Protein AF-A0A968NXZ1-F1 (afdb_monomer_lite)

pLDDT: mean 88.35, std 10.15, range [45.53, 98.5]

Sequence (364 aa):
MRSALDSGLGLICLTKGIMLGVLFGTIAIAFLAWDTPRLLKLPYLWGGLILGAVPIALWYAAQWQEYGLAFVDRNLVEQSFSRIWSSVESNGGPPWYYLLEVVKNGFPWVLFLPIALKLTWENRNLSWAKLAIVWGGLYFMAISLMGTKLPWYALPLYPALALAIGWQLSTLWQRGLHPGIRQKESGYSRSWVVLFGIFAIAAWAASFYFGTRPLPDFALASLLAAMALTLSVAAILVARQDPEFLAVLTWGTFVTLLLLMLSPHWIWELSETYPVKPVAALINKHTPASATIFTSYPNYRPSLNFYSDRSIEPASAQKIRRWWQRPKQPYLLLDSETLKSLNLDRAQKIGSTEGWTLITRKPA

Radius of gyration: 27.68 Å; chains: 1; bounding box: 60×54×82 Å

Secondary structure (DSSP, 8-state):
-HHHHHHHHHHHHHHH-HHHHHHHHHHHHHHHHHH-GGGGG-HHHHHHHHHHHHHHHHHHHHHHHHHTHHHHIIIIIIIIIHHHHS-STT-B--TTHHHHHHHHHSTTGGGGHHHHHHHHHHTTTSHHHHHHHHHHHHHHHHHHH-SB--GGGGGGGHHHHHHHHHHHHHHHHHHHT-TTS--SS-S--HHHHHHHHHHHHHHHHHHHHHHHSSS--HHHHHHHHHHHHHHHHHHHHHHTT-TTHHHHHHHHHHHHHHHHHHSGGG-HHHHHS--HHHHHHHHHHHS-TT-EEEES-SS--HHHHHHHTSEEEE--HHHHHHHHTSSS--EEEEEHHHHHHH--TTEEEEEEETTEEEEEEPP-

Structure (mmCIF, N/CA/C/O backbone):
data_AF-A0A968NXZ1-F1
#
_entry.id   AF-A0A968NXZ1-F1
#
loop_
_atom_site.group_PDB
_atom_site.id
_atom_site.type_symbol
_atom_site.label_atom_id
_atom_site.label_alt_id
_atom_site.label_comp_id
_atom_site.label_asym_id
_atom_site.label_entity_id
_atom_site.label_seq_id
_atom_site.pdbx_PDB_ins_code
_atom_site.Cartn_x
_atom_site.Cartn_y
_atom_site.Cartn_z
_atom_site.occupancy
_atom_site.B_iso_or_equiv
_atom_site.auth_seq_id
_atom_site.auth_comp_id
_atom_site.auth_asym_id
_atom_site.auth_atom_id
_atom_site.pdbx_PDB_model_num
ATOM 1 N N . MET A 1 1 ? 2.807 -24.493 -11.357 1.00 47.72 1 MET A N 1
ATOM 2 C CA . MET A 1 1 ? 2.113 -23.238 -11.735 1.00 47.72 1 MET A CA 1
ATOM 3 C C . MET A 1 1 ? 0.590 -23.390 -11.838 1.00 47.72 1 MET A C 1
ATOM 5 O O . MET A 1 1 ? -0.093 -22.490 -11.383 1.00 47.72 1 MET A O 1
ATOM 9 N N . ARG A 1 2 ? 0.040 -24.499 -12.373 1.00 49.78 2 ARG A N 1
ATOM 10 C CA . ARG A 1 2 ? -1.416 -24.672 -12.599 1.00 49.78 2 ARG A CA 1
ATOM 11 C C . ARG A 1 2 ? -2.275 -24.807 -11.331 1.00 49.78 2 ARG A C 1
ATOM 13 O O . ARG A 1 2 ? -3.253 -24.093 -11.224 1.00 49.78 2 ARG A O 1
ATOM 20 N N . SER A 1 3 ? -1.859 -25.599 -10.340 1.00 56.31 3 SER A N 1
ATOM 21 C CA . SER A 1 3 ? -2.559 -25.702 -9.043 1.00 56.31 3 SER A CA 1
ATOM 22 C C . SER A 1 3 ? -2.517 -24.416 -8.204 1.00 56.31 3 SER A C 1
ATOM 24 O O . SER A 1 3 ? -3.316 -24.244 -7.293 1.00 56.31 3 SER A O 1
ATOM 26 N N . ALA A 1 4 ? -1.592 -23.499 -8.505 1.00 62.22 4 ALA A N 1
ATOM 27 C CA . ALA A 1 4 ? -1.388 -22.289 -7.715 1.00 62.22 4 ALA A CA 1
ATOM 28 C C . ALA A 1 4 ? -2.436 -21.200 -8.002 1.00 62.22 4 ALA A C 1
ATOM 30 O O . ALA A 1 4 ? -2.769 -20.443 -7.095 1.00 62.22 4 ALA A O 1
ATOM 31 N N . LEU A 1 5 ? -2.967 -21.126 -9.231 1.00 68.25 5 LEU A N 1
ATOM 32 C CA . LEU A 1 5 ? -4.026 -20.169 -9.579 1.00 68.25 5 LEU A CA 1
ATOM 33 C C . LEU A 1 5 ? -5.322 -20.514 -8.832 1.00 68.25 5 LEU A C 1
ATOM 35 O O . LEU A 1 5 ? -5.926 -19.653 -8.195 1.00 68.25 5 LEU A O 1
ATOM 39 N N . ASP A 1 6 ? -5.690 -21.794 -8.865 1.00 71.75 6 ASP A N 1
ATOM 40 C CA . ASP A 1 6 ? -6.944 -22.299 -8.308 1.00 71.75 6 ASP A CA 1
ATOM 41 C C . ASP A 1 6 ? -6.952 -22.211 -6.778 1.00 71.75 6 ASP A C 1
ATOM 43 O O . ASP A 1 6 ? -7.893 -21.688 -6.177 1.00 71.75 6 ASP A O 1
ATOM 47 N N . SER A 1 7 ? -5.857 -22.634 -6.135 1.00 73.19 7 SER A N 1
ATOM 48 C CA . SER A 1 7 ? -5.683 -22.467 -4.689 1.00 73.19 7 SER A CA 1
ATOM 49 C C . SER A 1 7 ? -5.577 -20.992 -4.286 1.00 73.19 7 SER A C 1
ATOM 51 O O . SER A 1 7 ? -6.073 -20.613 -3.228 1.00 73.19 7 SER A O 1
ATOM 53 N N . GLY A 1 8 ? -4.979 -20.143 -5.129 1.00 80.69 8 GLY A N 1
ATOM 54 C CA . GLY A 1 8 ? -4.867 -18.704 -4.886 1.00 80.69 8 GLY A CA 1
ATOM 55 C C . GLY A 1 8 ? -6.225 -18.001 -4.839 1.00 80.69 8 GLY A C 1
ATOM 56 O O . GLY A 1 8 ? -6.501 -17.274 -3.887 1.00 80.69 8 GLY A O 1
ATOM 57 N N . LEU A 1 9 ? -7.104 -18.262 -5.814 1.00 81.44 9 LEU A N 1
ATOM 58 C CA . LEU A 1 9 ? -8.474 -17.728 -5.820 1.00 81.44 9 LEU A CA 1
ATOM 59 C C . LEU A 1 9 ? -9.287 -18.241 -4.623 1.00 81.44 9 LEU A C 1
ATOM 61 O O . LEU A 1 9 ? -9.989 -17.457 -3.981 1.00 81.44 9 LEU A O 1
ATOM 65 N N . GLY A 1 10 ? -9.113 -19.522 -4.276 1.00 82.69 10 GLY A N 1
ATOM 66 C CA . GLY A 1 10 ? -9.650 -20.139 -3.061 1.00 82.69 10 GLY A CA 1
ATOM 67 C C . GLY A 1 10 ? -9.343 -19.331 -1.795 1.00 82.69 10 GLY A C 1
ATOM 68 O O . GLY A 1 10 ? -10.234 -18.918 -1.049 1.00 82.69 10 GLY A O 1
ATOM 69 N N . LEU A 1 11 ? -8.055 -19.054 -1.587 1.00 85.44 11 LEU A N 1
ATOM 70 C CA . LEU A 1 11 ? -7.551 -18.315 -0.429 1.00 85.44 11 LEU A CA 1
ATOM 71 C C . LEU A 1 11 ? -7.994 -16.846 -0.422 1.00 85.44 11 LEU A C 1
ATOM 73 O O . LEU A 1 11 ? -8.281 -16.300 0.645 1.00 85.44 11 LEU A O 1
ATOM 77 N N . ILE A 1 12 ? -8.102 -16.198 -1.585 1.00 87.06 12 ILE A N 1
ATOM 78 C CA . ILE A 1 12 ? -8.611 -14.820 -1.686 1.00 87.06 12 ILE A CA 1
ATOM 79 C C . ILE A 1 12 ? -10.054 -14.741 -1.171 1.00 87.06 12 ILE A C 1
ATOM 81 O O . ILE A 1 12 ? -10.365 -13.884 -0.340 1.00 87.06 12 ILE A O 1
ATOM 85 N N . CYS A 1 13 ? -10.925 -15.660 -1.598 1.00 85.81 13 CYS A N 1
ATOM 86 C CA . CYS A 1 13 ? -12.317 -15.688 -1.145 1.00 85.81 13 CYS A CA 1
ATOM 87 C C . CYS A 1 13 ? -12.447 -15.914 0.365 1.00 85.81 13 CYS A C 1
ATOM 89 O O . CYS A 1 13 ? -13.316 -15.313 0.995 1.00 85.81 13 CYS A O 1
ATOM 91 N N . LEU A 1 14 ? -11.591 -16.762 0.944 1.00 86.81 14 LEU A N 1
ATOM 92 C CA . LEU A 1 14 ? -11.594 -17.045 2.382 1.00 86.81 14 LEU A CA 1
ATOM 93 C C . LEU A 1 14 ? -11.039 -15.885 3.221 1.00 86.81 14 LEU A C 1
ATOM 95 O O . LEU A 1 14 ? -11.460 -15.696 4.356 1.00 86.81 14 LEU A O 1
ATOM 99 N N . THR A 1 15 ? -10.106 -15.098 2.681 1.00 86.00 15 THR A N 1
ATOM 100 C CA . THR A 1 15 ? -9.446 -14.008 3.424 1.00 86.00 15 THR A CA 1
ATOM 101 C C . THR A 1 15 ? -10.167 -12.668 3.319 1.00 86.00 15 THR A C 1
ATOM 103 O O . THR A 1 15 ? -10.165 -11.892 4.275 1.00 86.00 15 THR A O 1
ATOM 106 N N . LYS A 1 16 ? -10.747 -12.356 2.154 1.00 82.88 16 LYS A N 1
ATOM 107 C CA . LYS A 1 16 ? -11.340 -11.039 1.859 1.00 82.88 16 LYS A CA 1
ATOM 108 C C . LYS A 1 16 ? -12.762 -11.100 1.301 1.00 82.88 16 LYS A C 1
ATOM 110 O O . LYS A 1 16 ? -13.343 -10.048 1.050 1.00 82.88 16 LYS A O 1
ATOM 115 N N . GLY A 1 17 ? -13.326 -12.294 1.141 1.00 85.38 17 GLY A N 1
ATOM 116 C CA . GLY A 1 17 ? -14.690 -12.494 0.661 1.00 85.38 17 GLY A CA 1
ATOM 117 C C . GLY A 1 17 ? -14.777 -12.812 -0.832 1.00 85.38 17 GLY A C 1
ATOM 118 O O . GLY A 1 17 ? -13.855 -12.572 -1.616 1.00 85.38 17 GLY A O 1
ATOM 119 N N . ILE A 1 18 ? -15.928 -13.361 -1.227 1.00 86.06 18 ILE A N 1
ATOM 120 C CA . ILE A 1 18 ? -16.171 -13.899 -2.575 1.00 86.06 18 ILE A CA 1
ATOM 121 C C . ILE A 1 18 ? -16.042 -12.822 -3.659 1.00 86.06 18 ILE A C 1
ATOM 123 O O . ILE A 1 18 ? -15.517 -13.107 -4.731 1.00 86.06 18 ILE A O 1
ATOM 127 N N . MET A 1 19 ? -16.451 -11.578 -3.386 1.00 85.12 19 MET A N 1
ATOM 128 C CA . MET A 1 19 ? -16.399 -10.493 -4.377 1.00 85.12 19 MET A CA 1
ATOM 129 C C . MET A 1 19 ? -14.985 -10.233 -4.904 1.00 85.12 19 MET A C 1
ATOM 131 O O . MET A 1 19 ? -14.798 -10.048 -6.106 1.00 85.12 19 MET A O 1
ATOM 135 N N . LEU A 1 20 ? 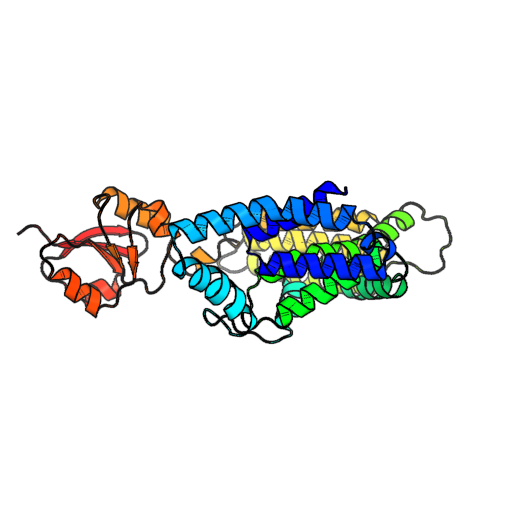-13.977 -10.264 -4.026 1.00 87.50 20 LEU A N 1
ATOM 136 C CA . LEU A 1 20 ? -12.591 -10.070 -4.448 1.00 87.50 20 LEU A CA 1
ATOM 137 C C . LEU A 1 20 ? -12.103 -11.254 -5.292 1.00 87.50 20 LEU A C 1
ATOM 139 O O . LEU A 1 20 ? -11.411 -11.056 -6.289 1.00 87.50 20 LEU A O 1
ATOM 143 N N . GLY A 1 21 ? -12.512 -12.474 -4.939 1.00 89.25 21 GLY A N 1
ATOM 144 C CA . GLY A 1 21 ? -12.236 -13.664 -5.740 1.00 89.25 21 GLY A CA 1
ATOM 145 C C . GLY A 1 21 ? -12.880 -13.612 -7.124 1.00 89.25 21 GLY A C 1
ATOM 146 O O . GLY A 1 21 ? -12.218 -13.928 -8.107 1.00 89.25 21 GLY A O 1
ATOM 147 N N . VAL A 1 22 ? -14.126 -13.139 -7.231 1.00 90.12 22 VAL A N 1
ATOM 148 C CA . VAL A 1 22 ? -14.808 -12.925 -8.519 1.00 90.12 22 VAL A CA 1
ATOM 149 C C . VAL A 1 22 ? -14.076 -11.879 -9.359 1.00 90.12 22 VAL A C 1
ATOM 151 O O . VAL A 1 22 ? -13.871 -12.098 -10.554 1.00 90.12 22 VAL A O 1
ATOM 154 N N . LEU A 1 23 ? -13.622 -10.775 -8.756 1.00 92.38 23 LEU A N 1
ATOM 155 C CA . LEU A 1 23 ? -12.849 -9.747 -9.457 1.00 92.38 23 LEU A CA 1
ATOM 156 C C . LEU A 1 23 ? -11.533 -10.311 -10.015 1.00 92.38 23 LEU A C 1
ATOM 158 O O . LEU A 1 23 ? -11.255 -10.161 -11.204 1.00 92.38 23 LEU A O 1
ATOM 162 N N . PHE A 1 24 ? -10.743 -11.010 -9.194 1.00 92.69 24 PHE A N 1
ATOM 163 C CA . PHE A 1 24 ? -9.492 -11.625 -9.650 1.00 92.69 24 PHE A CA 1
ATOM 164 C C . PHE A 1 24 ? -9.709 -12.779 -10.632 1.00 92.69 24 PHE A C 1
ATOM 166 O O . PHE A 1 24 ? -8.933 -12.924 -11.575 1.00 92.69 24 PHE A O 1
ATOM 173 N N . GLY A 1 25 ? -10.782 -13.554 -10.471 1.00 92.19 25 GLY A N 1
ATOM 174 C CA . GLY A 1 25 ? -11.203 -14.560 -11.445 1.00 92.19 25 GLY A CA 1
ATOM 175 C C . GLY A 1 25 ? -11.554 -13.926 -12.791 1.00 92.19 25 GLY A C 1
ATOM 176 O O . GLY A 1 25 ? -11.099 -14.396 -13.829 1.00 92.19 25 GLY A O 1
ATOM 177 N N . THR A 1 26 ? -12.272 -12.799 -12.779 1.00 94.12 26 THR A N 1
ATOM 178 C CA . THR A 1 26 ? -12.594 -12.017 -13.984 1.00 94.12 26 THR A CA 1
ATOM 179 C C . THR A 1 26 ? -11.328 -11.489 -14.653 1.00 94.12 26 THR A C 1
ATOM 181 O O . THR A 1 26 ? -11.180 -11.622 -15.866 1.00 94.12 26 THR A O 1
ATOM 184 N N . ILE A 1 27 ? -10.377 -10.959 -13.877 1.00 95.88 27 ILE A N 1
ATOM 185 C CA . ILE A 1 27 ? -9.065 -10.518 -14.376 1.00 95.88 27 ILE A CA 1
ATOM 186 C C . ILE A 1 27 ? -8.305 -11.683 -15.022 1.00 95.88 27 ILE A C 1
ATOM 188 O O . ILE A 1 27 ? -7.783 -11.534 -16.127 1.00 95.88 27 ILE A O 1
ATOM 192 N N . ALA A 1 28 ? -8.265 -12.848 -14.370 1.00 94.06 28 ALA A N 1
ATOM 193 C CA . ALA A 1 28 ? -7.588 -14.033 -14.887 1.00 94.06 28 ALA A CA 1
ATOM 194 C C . ALA A 1 28 ? -8.230 -14.535 -16.190 1.00 94.06 28 ALA A C 1
ATOM 196 O O . ALA A 1 28 ? -7.521 -14.795 -17.161 1.00 94.06 28 ALA A O 1
ATOM 197 N N . ILE A 1 29 ? -9.564 -14.614 -16.247 1.00 94.69 29 ILE A N 1
ATOM 198 C CA . ILE A 1 29 ? -10.303 -15.013 -17.453 1.00 94.69 29 ILE A CA 1
ATOM 199 C C . ILE A 1 29 ? -10.074 -14.005 -18.582 1.00 94.69 29 ILE A C 1
ATOM 201 O O . ILE A 1 29 ? -9.774 -14.419 -19.700 1.00 94.69 29 ILE A O 1
ATOM 205 N N . ALA A 1 30 ? -10.162 -12.701 -18.307 1.00 96.81 30 ALA A N 1
ATOM 206 C CA . ALA A 1 30 ? -9.918 -11.653 -19.298 1.00 96.81 30 ALA A CA 1
ATOM 207 C C . ALA A 1 30 ? -8.485 -11.713 -19.849 1.00 96.81 30 ALA A C 1
ATOM 209 O O . ALA A 1 30 ? -8.276 -11.599 -21.059 1.00 96.81 30 ALA A O 1
ATOM 210 N N . PHE A 1 31 ? -7.499 -11.961 -18.982 1.00 96.75 31 PHE A N 1
ATOM 211 C CA . PHE A 1 31 ? -6.111 -12.144 -19.394 1.00 96.75 31 PHE A CA 1
ATOM 212 C C . PHE A 1 31 ? -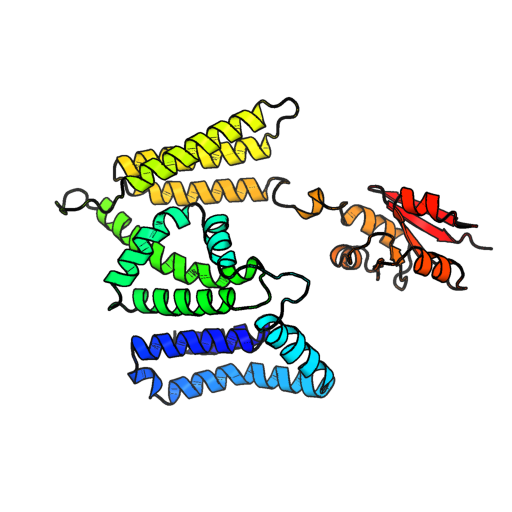5.953 -13.382 -20.282 1.00 96.75 31 PHE A C 1
ATOM 214 O O . PHE A 1 31 ? -5.386 -13.277 -21.366 1.00 96.75 31 PHE A O 1
ATOM 221 N N . LEU A 1 32 ? -6.493 -14.536 -19.875 1.00 95.56 32 LEU A N 1
ATOM 222 C CA . LEU A 1 32 ? -6.429 -15.768 -20.665 1.00 95.56 32 LEU A CA 1
ATOM 223 C C . LEU A 1 32 ? -7.162 -15.634 -22.004 1.00 95.56 32 LEU A C 1
ATOM 225 O O . LEU A 1 32 ? -6.675 -16.143 -23.010 1.00 95.56 32 LEU A O 1
ATOM 229 N N . ALA A 1 33 ? -8.296 -14.932 -22.041 1.00 96.50 33 ALA A N 1
ATOM 230 C CA . ALA A 1 33 ? -9.045 -14.673 -23.267 1.00 96.50 33 ALA A CA 1
ATOM 231 C C . ALA A 1 33 ? -8.225 -13.862 -24.282 1.00 96.50 33 ALA A C 1
ATOM 233 O O . ALA A 1 33 ? -8.282 -14.145 -25.478 1.00 96.50 33 ALA A O 1
ATOM 234 N N . TRP A 1 34 ? -7.442 -12.885 -23.814 1.00 96.94 34 TRP A N 1
ATOM 235 C CA . TRP A 1 34 ? -6.589 -12.069 -24.677 1.00 96.94 34 TRP A CA 1
ATOM 236 C C . TRP A 1 34 ? -5.259 -12.763 -25.016 1.00 96.94 34 TRP A C 1
ATOM 238 O O . TRP A 1 34 ? -4.805 -12.731 -26.160 1.00 96.94 34 TRP A O 1
ATOM 248 N N . ASP A 1 35 ? -4.606 -13.399 -24.047 1.00 96.44 35 ASP A N 1
ATOM 249 C CA . ASP A 1 35 ? -3.272 -13.959 -24.245 1.00 96.44 35 ASP A CA 1
ATOM 250 C C . ASP A 1 35 ? -3.292 -15.344 -24.897 1.00 96.44 35 ASP A C 1
ATOM 252 O O . ASP A 1 35 ? -2.598 -15.581 -25.885 1.00 96.44 35 ASP A O 1
ATOM 256 N N . THR A 1 36 ? -4.099 -16.257 -24.360 1.00 94.31 36 THR A N 1
ATOM 257 C CA . THR A 1 36 ? -4.081 -17.686 -24.699 1.00 94.31 36 THR A CA 1
ATOM 258 C C . THR A 1 36 ? -5.493 -18.302 -24.639 1.00 94.31 36 THR A C 1
ATOM 260 O O . THR A 1 36 ? -5.742 -19.244 -23.880 1.00 94.31 36 THR A O 1
ATOM 263 N N . PRO A 1 37 ? -6.438 -17.860 -25.499 1.00 93.75 37 PRO A N 1
ATOM 264 C CA . PRO A 1 37 ? -7.866 -18.208 -25.400 1.00 93.75 37 PRO A CA 1
ATOM 265 C C . PRO A 1 37 ? -8.162 -19.709 -25.509 1.00 93.75 37 PRO A C 1
ATOM 267 O O . PRO A 1 37 ? -9.211 -20.181 -25.073 1.00 93.75 37 PRO A O 1
ATOM 270 N N . ARG A 1 38 ? -7.234 -20.494 -26.069 1.00 93.56 38 ARG A N 1
ATOM 271 C CA . ARG A 1 38 ? -7.345 -21.958 -26.150 1.00 93.56 38 ARG A CA 1
ATOM 272 C C . ARG A 1 38 ? -7.423 -22.616 -24.765 1.00 93.56 38 ARG A C 1
ATOM 274 O O . ARG A 1 38 ? -8.080 -23.643 -24.644 1.00 93.56 38 ARG A O 1
ATOM 281 N N . LEU A 1 39 ? -6.806 -22.027 -23.735 1.00 91.12 39 LEU A N 1
ATOM 282 C CA . LEU A 1 39 ? -6.840 -22.552 -22.363 1.00 91.12 39 LEU A CA 1
ATOM 283 C C . LEU A 1 39 ? -8.253 -22.540 -21.767 1.00 91.12 39 LEU A C 1
ATOM 285 O O . LEU A 1 39 ? -8.595 -23.459 -21.031 1.00 91.12 39 LEU A O 1
ATOM 289 N N . LEU A 1 40 ? -9.093 -21.567 -22.138 1.00 91.94 40 LEU A N 1
ATOM 290 C CA . LEU A 1 40 ? -10.475 -21.456 -21.648 1.00 91.94 40 LEU A CA 1
ATOM 291 C C . LEU A 1 40 ? -11.374 -22.614 -22.107 1.00 91.94 40 LEU A C 1
ATOM 293 O O . LEU A 1 40 ? -12.396 -22.890 -21.483 1.00 91.94 40 LEU A O 1
ATOM 297 N N . LYS A 1 41 ? -10.992 -23.307 -23.188 1.00 92.69 41 LYS A N 1
ATOM 298 C CA . LYS A 1 41 ? -11.721 -24.467 -23.722 1.00 92.69 41 LYS A CA 1
ATOM 299 C C . LYS A 1 41 ? -11.349 -25.779 -23.031 1.00 92.69 41 LYS A C 1
ATOM 301 O O . LYS A 1 41 ? -11.990 -26.794 -23.282 1.00 92.69 41 LYS A O 1
ATOM 306 N N . LEU A 1 42 ? -10.299 -25.793 -22.209 1.00 92.06 42 LEU A N 1
ATOM 307 C CA . LEU A 1 42 ? -9.842 -27.017 -21.564 1.00 92.06 42 LEU A CA 1
ATOM 308 C C . LEU A 1 42 ? -10.691 -27.303 -20.317 1.00 92.06 42 LEU A C 1
ATOM 310 O O . LEU A 1 42 ? -10.732 -26.464 -19.415 1.00 92.06 42 LEU A O 1
ATOM 314 N N . PRO A 1 43 ? -11.301 -28.498 -20.196 1.00 88.56 43 PRO A N 1
ATOM 315 C CA . PRO A 1 43 ? -12.136 -28.840 -19.042 1.00 88.56 43 PRO A CA 1
ATOM 316 C C . PRO A 1 43 ? -11.339 -28.832 -17.732 1.00 88.56 43 PRO A C 1
ATOM 318 O O . PRO A 1 43 ? -11.875 -28.517 -16.676 1.00 88.56 43 PRO A O 1
ATOM 321 N N . TYR A 1 44 ? -10.035 -29.104 -17.803 1.00 85.44 44 TYR A N 1
ATOM 322 C CA . TYR A 1 44 ? -9.137 -29.099 -16.650 1.00 85.44 44 TYR A CA 1
ATOM 323 C C . TYR A 1 44 ? -9.008 -27.732 -15.969 1.00 85.44 44 TYR A C 1
ATOM 325 O O . TYR A 1 44 ? -8.819 -27.698 -14.758 1.00 85.44 44 TYR A O 1
ATOM 333 N N . LEU A 1 45 ? -9.114 -26.620 -16.711 1.00 86.81 45 LEU A N 1
ATOM 334 C CA . LEU A 1 45 ? -9.094 -25.276 -16.117 1.00 86.81 45 LEU A CA 1
ATOM 335 C C . LEU A 1 45 ? -10.298 -25.094 -15.187 1.00 86.81 45 LEU A C 1
ATOM 337 O O . LEU A 1 45 ? -10.163 -24.672 -14.044 1.00 86.81 45 LEU A O 1
ATOM 341 N N . TRP A 1 46 ? -11.476 -25.476 -15.674 1.00 87.81 46 TRP A N 1
ATOM 342 C CA . TRP A 1 46 ? -12.721 -25.403 -14.919 1.00 87.81 46 TRP A CA 1
ATOM 343 C C . TRP A 1 46 ? -12.751 -26.409 -13.767 1.00 87.81 46 TRP A C 1
ATOM 345 O O . TRP A 1 46 ? -13.203 -26.070 -12.679 1.00 87.81 46 TRP A O 1
ATOM 355 N N . GLY A 1 47 ? -12.203 -27.611 -13.969 1.00 86.88 47 GLY A N 1
ATOM 356 C CA . GLY A 1 47 ? -12.018 -28.594 -12.900 1.00 86.88 47 GLY A CA 1
ATOM 357 C C . GLY A 1 47 ? -11.144 -28.059 -11.763 1.00 86.88 47 GLY A C 1
ATOM 358 O O . GLY A 1 47 ? -11.502 -28.211 -10.599 1.00 86.88 47 GLY A O 1
ATOM 359 N N . GLY A 1 48 ? -10.048 -27.369 -12.094 1.00 84.75 48 GLY A N 1
ATOM 360 C CA . GLY A 1 48 ? -9.198 -26.679 -11.124 1.00 84.75 48 GLY A CA 1
ATOM 361 C C . GLY A 1 48 ? -9.954 -25.614 -10.326 1.00 84.75 48 GLY A C 1
ATOM 362 O O . GLY A 1 48 ? -9.947 -25.653 -9.096 1.00 84.75 48 GLY A O 1
ATOM 363 N N . LEU A 1 49 ? -10.693 -24.732 -11.007 1.00 85.19 49 LEU A N 1
ATOM 364 C CA . LEU A 1 49 ? -11.528 -23.712 -10.358 1.00 85.19 49 LEU A CA 1
ATOM 365 C C . LEU A 1 49 ? -12.582 -24.318 -9.422 1.00 85.19 49 LEU A C 1
ATOM 367 O O . LEU A 1 49 ? -12.769 -23.820 -8.314 1.00 85.19 49 LEU A O 1
ATOM 371 N N . ILE A 1 50 ? -13.243 -25.402 -9.839 1.00 86.88 50 ILE A N 1
ATOM 372 C CA . ILE A 1 50 ? -14.219 -26.115 -9.003 1.00 86.88 50 ILE A CA 1
ATOM 373 C C . ILE A 1 50 ? -13.531 -26.678 -7.759 1.00 86.88 50 ILE A C 1
ATOM 375 O O . ILE A 1 50 ? -14.020 -26.466 -6.652 1.00 86.88 50 ILE A O 1
ATOM 379 N N . LEU A 1 51 ? -12.378 -27.336 -7.912 1.00 87.12 51 LEU A N 1
ATOM 380 C CA . LEU A 1 51 ? -11.612 -27.863 -6.780 1.00 87.12 51 LEU A CA 1
ATOM 381 C C . LEU A 1 51 ? -11.166 -26.750 -5.820 1.00 87.12 51 LEU A C 1
ATOM 383 O O . LEU A 1 51 ? -11.289 -26.906 -4.607 1.00 87.12 51 LEU A O 1
ATOM 387 N N . GLY A 1 52 ? -10.713 -25.608 -6.345 1.00 84.81 52 GLY A N 1
ATOM 388 C CA . GLY A 1 52 ? -10.375 -24.424 -5.549 1.00 84.81 52 GLY A CA 1
ATOM 389 C C . GLY A 1 52 ? -11.582 -23.792 -4.844 1.00 84.81 52 GLY A C 1
ATOM 390 O O . GLY A 1 52 ? -11.424 -23.181 -3.787 1.00 84.81 52 GLY A O 1
ATOM 391 N N . ALA A 1 53 ? -12.790 -23.976 -5.383 1.00 87.31 53 ALA A N 1
ATOM 392 C CA . ALA A 1 53 ? -14.037 -23.499 -4.793 1.00 87.31 53 ALA A CA 1
ATOM 393 C C . ALA A 1 53 ? -14.559 -24.381 -3.647 1.00 87.31 53 ALA A C 1
ATOM 395 O O . ALA A 1 53 ? -15.313 -23.887 -2.808 1.00 87.31 53 ALA A O 1
ATOM 396 N N . VAL A 1 54 ? -14.146 -25.652 -3.561 1.00 90.31 54 VAL A N 1
ATOM 397 C CA . VAL A 1 54 ? -14.637 -26.590 -2.533 1.00 90.31 54 VAL A CA 1
ATOM 398 C C . VAL A 1 54 ? -14.402 -26.080 -1.102 1.00 90.31 54 VAL A C 1
ATOM 400 O O . VAL A 1 54 ? -15.372 -26.030 -0.345 1.00 90.31 54 VAL A O 1
ATOM 403 N N . PRO A 1 55 ? -13.193 -25.636 -0.698 1.00 90.50 55 PRO A N 1
ATOM 404 C CA . PRO A 1 55 ? -12.977 -25.124 0.658 1.00 90.50 55 PRO A CA 1
ATOM 405 C C . PRO A 1 55 ? -13.831 -23.893 0.979 1.00 90.50 55 PRO A C 1
ATOM 407 O O . PRO A 1 55 ? -14.307 -23.745 2.103 1.00 90.50 55 PRO A O 1
ATOM 410 N N . ILE A 1 56 ? -14.059 -23.029 -0.018 1.00 90.25 56 ILE A N 1
ATOM 411 C CA . ILE A 1 56 ? -14.926 -21.854 0.123 1.00 90.25 56 ILE A CA 1
ATOM 412 C C . ILE A 1 56 ? -16.362 -22.315 0.378 1.00 90.25 56 ILE A C 1
ATOM 414 O O . ILE A 1 56 ? -16.978 -21.882 1.347 1.00 90.25 56 ILE A O 1
ATOM 418 N N . ALA A 1 57 ? -16.882 -23.214 -0.459 1.00 90.12 57 ALA A N 1
ATOM 419 C CA . ALA A 1 57 ? -18.245 -23.717 -0.340 1.00 90.12 57 ALA A CA 1
ATOM 420 C C . ALA A 1 57 ? -18.486 -24.397 1.015 1.00 90.12 57 ALA A C 1
ATOM 422 O O . ALA A 1 57 ? -19.493 -24.119 1.660 1.00 90.12 57 ALA A O 1
ATOM 423 N N . LEU A 1 58 ? -17.541 -25.221 1.479 1.00 93.50 58 LEU A N 1
ATOM 424 C CA . LEU A 1 58 ? -17.631 -25.885 2.782 1.00 93.50 58 LEU A CA 1
ATOM 425 C C . LEU A 1 58 ? -17.659 -24.882 3.941 1.00 93.50 58 LEU A C 1
ATOM 427 O O . LEU A 1 58 ? -18.472 -25.023 4.852 1.00 93.50 58 LEU A O 1
ATOM 431 N N . TRP A 1 59 ? -16.817 -23.846 3.900 1.00 91.75 59 TRP A N 1
ATOM 432 C CA . TRP A 1 59 ? -16.800 -22.823 4.945 1.00 91.75 59 TRP A CA 1
ATOM 433 C C . TRP A 1 59 ? -18.084 -21.984 4.951 1.00 91.75 59 TRP A C 1
ATOM 435 O O . TRP A 1 59 ? -18.687 -21.803 6.007 1.00 91.75 59 TRP A O 1
ATOM 445 N N . TYR A 1 60 ? -18.552 -21.524 3.784 1.00 89.44 60 TYR A N 1
ATOM 446 C CA . TYR A 1 60 ? -19.810 -20.773 3.681 1.00 89.44 60 TYR A CA 1
ATOM 447 C C . TYR A 1 60 ? -21.019 -21.622 4.098 1.00 89.44 60 TYR A C 1
ATOM 449 O O . TYR A 1 60 ? -21.916 -21.102 4.758 1.00 89.44 60 TYR A O 1
ATOM 457 N N . ALA A 1 61 ? -21.032 -22.920 3.775 1.00 92.50 61 ALA A N 1
ATOM 458 C CA . ALA A 1 61 ? -22.079 -23.840 4.212 1.00 92.50 61 ALA A CA 1
ATOM 459 C C . ALA A 1 61 ? -22.096 -24.006 5.739 1.00 92.50 61 ALA A C 1
ATOM 461 O O . ALA A 1 61 ? -23.162 -23.930 6.343 1.00 92.50 61 ALA A O 1
ATOM 462 N N . ALA A 1 62 ? -20.928 -24.157 6.371 1.00 93.50 62 ALA A N 1
ATOM 463 C CA . ALA A 1 62 ? -20.824 -24.243 7.827 1.00 93.50 62 ALA A CA 1
ATOM 464 C C . ALA A 1 62 ? -21.291 -22.949 8.519 1.00 93.50 62 ALA A C 1
ATOM 466 O O . ALA A 1 62 ? -22.053 -23.001 9.480 1.00 93.50 62 ALA A O 1
ATOM 467 N N . GLN A 1 63 ? -20.895 -21.779 8.003 1.00 93.31 63 GLN A N 1
ATOM 468 C CA . GLN A 1 63 ? -21.340 -20.483 8.533 1.00 93.31 63 GLN A CA 1
ATOM 469 C C . GLN A 1 63 ? -22.851 -20.286 8.381 1.00 93.31 63 GLN A C 1
ATOM 471 O O . GLN A 1 63 ? -23.513 -19.800 9.295 1.00 93.31 63 GLN A O 1
ATOM 476 N N . TRP A 1 64 ? -23.407 -20.690 7.238 1.00 91.44 64 TRP A N 1
ATOM 477 C CA . TRP A 1 64 ? -24.847 -20.657 7.010 1.00 91.44 64 TRP A CA 1
ATOM 478 C C . TRP A 1 64 ? -25.604 -21.600 7.947 1.00 91.44 64 TRP A C 1
ATOM 480 O O . TRP A 1 64 ? -26.661 -21.234 8.448 1.00 91.44 64 TRP A O 1
ATOM 490 N N . GLN A 1 65 ? -25.071 -22.792 8.214 1.00 94.75 65 GLN A N 1
ATOM 491 C CA . GLN A 1 65 ? -25.691 -23.745 9.132 1.00 94.75 65 GLN A CA 1
ATOM 492 C C . GLN A 1 65 ? -25.754 -23.208 10.570 1.00 94.75 65 GLN A C 1
ATOM 494 O O . GLN A 1 65 ? -26.759 -23.416 11.243 1.00 94.75 65 GLN A O 1
ATOM 499 N N . GLU A 1 66 ? -24.712 -22.506 11.021 1.00 94.75 66 GLU A N 1
ATOM 500 C CA . GLU A 1 66 ? -24.632 -21.963 12.383 1.00 94.75 66 GLU A CA 1
ATOM 501 C C . GLU A 1 66 ? -25.440 -20.665 12.554 1.00 94.75 66 GLU A C 1
ATOM 503 O O . GLU A 1 66 ? -26.157 -20.489 13.536 1.00 94.75 66 GLU A O 1
ATOM 508 N N . TYR A 1 67 ? -25.338 -19.739 11.596 1.00 92.00 67 TYR A N 1
ATOM 509 C CA . TYR A 1 67 ? -25.838 -18.365 11.749 1.00 92.00 67 TYR A CA 1
ATOM 510 C C . TYR A 1 67 ? -27.013 -18.012 10.826 1.00 92.00 67 TYR A C 1
ATOM 512 O O . TYR A 1 67 ? -27.620 -16.948 10.975 1.00 92.00 67 TYR A O 1
ATOM 520 N N . GLY A 1 68 ? -27.342 -18.875 9.862 1.00 90.75 68 GLY A N 1
ATOM 521 C CA . GLY A 1 68 ? -28.451 -18.693 8.929 1.00 90.75 68 GLY A CA 1
ATOM 522 C C . GLY A 1 68 ? -28.381 -17.389 8.129 1.00 90.75 68 GLY A C 1
ATOM 523 O O . GLY A 1 68 ? -27.313 -16.932 7.711 1.00 90.75 68 GLY A O 1
ATOM 524 N N . LEU A 1 69 ? -29.549 -16.768 7.938 1.00 87.00 69 LEU A N 1
ATOM 525 C CA . LEU A 1 69 ? -29.715 -15.535 7.158 1.00 87.00 69 LEU A CA 1
ATOM 526 C C . LEU A 1 69 ? -28.875 -14.364 7.682 1.00 87.00 69 LEU A C 1
ATOM 528 O O . LEU A 1 69 ? -28.341 -13.598 6.883 1.00 87.00 69 LEU A O 1
ATOM 532 N N . ALA A 1 70 ? -28.665 -14.275 8.999 1.00 87.06 70 ALA A N 1
ATOM 533 C CA . ALA A 1 70 ? -27.894 -13.190 9.603 1.00 87.06 70 ALA A CA 1
ATOM 534 C C . ALA A 1 70 ? -26.441 -13.139 9.095 1.00 87.06 70 ALA A C 1
ATOM 536 O O . ALA A 1 70 ? -25.858 -12.058 8.987 1.00 87.06 70 ALA A O 1
ATOM 537 N N . PHE A 1 71 ? -25.853 -14.291 8.757 1.00 86.38 71 PHE A N 1
ATOM 538 C CA . PHE A 1 71 ? -24.520 -14.339 8.161 1.00 86.38 71 PHE A CA 1
ATOM 539 C C . PHE A 1 71 ? -24.509 -13.814 6.724 1.00 86.38 71 PHE A C 1
ATOM 541 O O . PHE A 1 71 ? -23.607 -13.057 6.372 1.00 86.38 71 PHE A O 1
ATOM 548 N N . VAL A 1 72 ? -25.495 -14.172 5.896 1.00 81.81 72 VAL A N 1
ATOM 549 C CA . VAL A 1 72 ? -25.561 -13.699 4.502 1.00 81.81 72 VAL A CA 1
ATOM 550 C C . VAL A 1 72 ? -25.812 -12.202 4.440 1.00 81.81 72 VAL A C 1
ATOM 552 O O . VAL A 1 72 ? -25.094 -11.508 3.717 1.00 81.81 72 VAL A O 1
ATOM 555 N N . ASP A 1 73 ? -26.749 -11.701 5.242 1.00 81.38 73 ASP A N 1
ATOM 556 C CA . ASP A 1 73 ? -27.058 -10.274 5.292 1.00 81.38 73 ASP A CA 1
ATOM 557 C C . ASP A 1 73 ? -25.814 -9.471 5.690 1.00 81.38 73 ASP A C 1
ATOM 559 O O . ASP A 1 73 ? -25.407 -8.546 4.985 1.00 81.38 73 ASP A O 1
ATOM 563 N N . ARG A 1 74 ? -25.104 -9.882 6.747 1.00 79.62 74 ARG A N 1
ATOM 564 C CA . ARG A 1 74 ? -23.890 -9.169 7.168 1.00 79.62 74 ARG A CA 1
ATOM 565 C C . ARG A 1 74 ? -22.717 -9.350 6.206 1.00 79.62 74 ARG A C 1
ATOM 567 O O . ARG A 1 74 ? -22.071 -8.376 5.832 1.00 79.62 74 ARG A O 1
ATOM 574 N N . ASN A 1 75 ? -22.386 -10.576 5.814 1.00 79.50 75 ASN A N 1
ATOM 575 C CA . ASN A 1 75 ? -21.151 -10.853 5.076 1.00 79.50 75 ASN A CA 1
ATOM 576 C C . ASN A 1 75 ? -21.256 -10.490 3.583 1.00 79.50 75 ASN A C 1
ATOM 578 O O . ASN A 1 75 ? -20.361 -9.856 3.015 1.00 79.50 75 ASN A O 1
ATOM 582 N N . LEU A 1 76 ? -22.354 -10.877 2.928 1.00 75.75 76 LEU A N 1
ATOM 583 C CA . LEU A 1 76 ? -22.524 -10.658 1.491 1.00 75.75 76 LEU A CA 1
ATOM 584 C C . LEU A 1 76 ? -23.156 -9.300 1.195 1.00 75.75 76 LEU A C 1
ATOM 586 O O . LEU A 1 76 ? -22.668 -8.599 0.308 1.00 75.75 76 LEU A O 1
ATOM 590 N N . VAL A 1 77 ? -24.191 -8.895 1.933 1.00 72.44 77 VAL A N 1
ATOM 591 C CA . VAL A 1 77 ? -24.898 -7.641 1.637 1.00 72.44 77 VAL A CA 1
ATOM 592 C C . VAL A 1 77 ? -24.180 -6.450 2.264 1.00 72.44 77 VAL A C 1
ATOM 594 O O . VAL A 1 77 ? -23.696 -5.586 1.534 1.00 72.44 77 VAL A O 1
ATOM 597 N N . GLU A 1 78 ? -24.039 -6.405 3.589 1.00 69.88 78 GLU A N 1
ATOM 598 C CA . GLU A 1 78 ? -23.459 -5.243 4.276 1.00 69.88 78 GLU A CA 1
ATOM 599 C C . GLU A 1 78 ? -21.954 -5.107 4.016 1.00 69.88 78 GLU A C 1
ATOM 601 O O . GLU A 1 78 ? -21.487 -4.040 3.627 1.00 69.88 78 GLU A O 1
ATOM 606 N N . GLN A 1 79 ? -21.169 -6.172 4.181 1.00 70.50 79 GLN A N 1
ATOM 607 C CA . GLN A 1 79 ? -19.709 -6.068 4.076 1.00 70.50 79 GLN A CA 1
ATOM 608 C C . GLN A 1 79 ? -19.187 -6.074 2.636 1.00 70.50 79 GLN A C 1
ATOM 610 O O . GLN A 1 79 ? -18.119 -5.513 2.397 1.00 70.50 79 GLN A O 1
ATOM 615 N N . SER A 1 80 ? -19.911 -6.665 1.679 1.00 72.94 80 SER A N 1
ATOM 616 C CA . SER A 1 80 ? -19.419 -6.818 0.301 1.00 72.94 80 SER A CA 1
ATOM 617 C C . SER A 1 80 ? -20.201 -5.976 -0.708 1.00 72.94 80 SER A C 1
ATOM 619 O O . SER A 1 80 ? -19.617 -5.116 -1.364 1.00 72.94 80 SER A O 1
ATOM 621 N N . PHE A 1 81 ? -21.514 -6.190 -0.837 1.00 70.88 81 PHE A N 1
ATOM 622 C CA . PHE A 1 81 ? -22.327 -5.544 -1.872 1.00 70.88 81 PHE A CA 1
ATOM 623 C C . PHE A 1 81 ? -22.540 -4.050 -1.604 1.00 70.88 81 PHE A C 1
ATOM 625 O O . PHE A 1 81 ? -22.386 -3.226 -2.506 1.00 70.88 81 PHE A O 1
ATOM 632 N N . SER A 1 82 ? -22.833 -3.684 -0.353 1.00 70.31 82 SER A N 1
ATOM 633 C CA . SER A 1 82 ? -23.095 -2.293 0.017 1.00 70.31 82 SER A CA 1
ATOM 634 C C . SER A 1 82 ? -21.865 -1.414 -0.220 1.00 70.31 82 SER A C 1
ATOM 636 O O . SER A 1 82 ? -21.989 -0.344 -0.799 1.00 70.31 82 SER A O 1
ATOM 638 N N . ARG A 1 83 ? -20.653 -1.910 0.068 1.00 68.38 83 ARG A N 1
ATOM 639 C CA . ARG A 1 83 ? -19.398 -1.165 -0.144 1.00 68.38 83 ARG A CA 1
ATOM 640 C C . ARG A 1 83 ? -19.116 -0.825 -1.611 1.00 68.38 83 ARG A C 1
ATOM 642 O O . ARG A 1 83 ? -18.383 0.132 -1.877 1.00 68.38 83 ARG A O 1
ATOM 649 N N . ILE A 1 84 ? -19.660 -1.606 -2.550 1.00 70.69 84 ILE A N 1
ATOM 650 C CA . ILE A 1 84 ? -19.535 -1.354 -3.993 1.00 70.69 84 ILE A CA 1
ATOM 651 C C . ILE A 1 84 ? -20.401 -0.154 -4.384 1.00 70.69 84 ILE A C 1
ATOM 653 O O . ILE A 1 84 ? -19.919 0.725 -5.094 1.00 70.69 84 ILE A O 1
ATOM 657 N N . TRP A 1 85 ? -21.648 -0.102 -3.908 1.00 63.12 85 TRP A N 1
ATOM 658 C CA . TRP A 1 85 ? -22.647 0.866 -4.375 1.00 63.12 85 TRP A CA 1
ATOM 659 C C . TRP A 1 85 ? -22.780 2.118 -3.498 1.00 63.12 85 TRP A C 1
ATOM 661 O O . TRP A 1 85 ? -23.078 3.199 -4.000 1.00 63.12 85 TRP A O 1
ATOM 671 N N . SER A 1 86 ? -22.546 1.997 -2.193 1.00 61.47 86 SER A N 1
ATOM 672 C CA . SER A 1 86 ? -22.640 3.087 -1.227 1.00 61.47 86 SER A CA 1
ATOM 673 C C . SER A 1 86 ? -21.320 3.297 -0.483 1.00 61.47 86 SER A C 1
ATOM 675 O O . SER A 1 86 ? -20.500 2.392 -0.298 1.00 61.47 86 SER A O 1
ATOM 677 N N . SER A 1 87 ? -21.080 4.543 -0.073 1.00 60.59 87 SER A N 1
ATOM 678 C CA . SER A 1 87 ? -19.990 4.865 0.842 1.00 60.59 87 SER A CA 1
ATOM 679 C C . SER A 1 87 ? -20.370 4.385 2.240 1.00 60.59 87 SER A C 1
ATOM 681 O O . SER A 1 87 ? -21.255 4.956 2.880 1.00 60.59 87 SER A O 1
ATOM 683 N N . VAL A 1 88 ? -19.700 3.346 2.719 1.00 59.88 88 VAL A N 1
ATOM 684 C CA . VAL A 1 88 ? -19.828 2.859 4.092 1.00 59.88 88 VAL A CA 1
ATOM 685 C C . VAL A 1 88 ? -18.839 3.633 4.972 1.00 59.88 88 VAL A C 1
ATOM 687 O O . VAL A 1 88 ? -17.745 3.981 4.524 1.00 59.88 88 VAL A O 1
ATOM 690 N N . GLU A 1 89 ? -19.231 3.945 6.212 1.00 55.75 89 GLU A N 1
ATOM 691 C CA . GLU A 1 89 ? -18.374 4.619 7.210 1.00 55.75 89 GLU A CA 1
ATOM 692 C C . GLU A 1 89 ? -17.847 6.012 6.785 1.00 55.75 89 GLU A C 1
ATOM 694 O O . GLU A 1 89 ? -16.765 6.418 7.188 1.00 55.75 89 GLU A O 1
ATOM 699 N N . SER A 1 90 ? -18.593 6.770 5.968 1.00 61.06 90 SER A N 1
ATOM 700 C CA . SER A 1 90 ? -18.184 8.105 5.472 1.00 61.06 90 SER A CA 1
ATOM 701 C C . SER A 1 90 ? -16.899 8.119 4.622 1.00 61.06 90 SER A C 1
ATOM 703 O O . SER A 1 90 ? -16.362 9.186 4.323 1.00 61.06 90 SER A O 1
ATOM 705 N N . ASN A 1 91 ? -16.434 6.959 4.156 1.00 70.94 91 ASN A N 1
ATOM 706 C CA . ASN A 1 91 ? -15.226 6.822 3.336 1.00 70.94 91 ASN A CA 1
ATOM 707 C C . ASN A 1 91 ? -15.498 7.064 1.839 1.00 70.94 91 ASN A C 1
ATOM 709 O O . ASN A 1 91 ? -15.012 6.336 0.973 1.00 70.94 91 ASN A O 1
ATOM 713 N N . GLY A 1 92 ? -16.338 8.048 1.515 1.00 74.81 92 GLY A N 1
ATOM 714 C CA . GLY A 1 92 ? -16.582 8.455 0.133 1.00 74.81 92 GLY A CA 1
ATOM 715 C C . GLY A 1 92 ? -15.381 9.217 -0.430 1.00 74.81 92 GLY A C 1
ATOM 716 O O . GLY A 1 92 ? -14.723 9.973 0.278 1.00 74.81 92 GLY A O 1
ATOM 717 N N . GLY A 1 93 ? -15.096 9.052 -1.720 1.00 81.38 93 GLY A N 1
ATOM 718 C CA . GLY A 1 93 ? -14.033 9.809 -2.380 1.00 81.38 93 GLY A CA 1
ATOM 719 C C . GLY A 1 93 ? -14.215 9.889 -3.894 1.00 81.38 93 GLY A C 1
ATOM 720 O O . GLY A 1 93 ? -15.000 9.123 -4.466 1.00 81.38 93 GLY A O 1
ATOM 721 N N . PRO A 1 94 ? -13.494 10.798 -4.568 1.00 87.06 94 PRO A N 1
ATOM 722 C CA . PRO A 1 94 ? -13.639 11.008 -6.002 1.00 87.06 94 PRO A CA 1
ATOM 723 C C . PRO A 1 94 ? -13.074 9.832 -6.823 1.00 87.06 94 PRO A C 1
ATOM 725 O O . PRO A 1 94 ? -12.227 9.090 -6.322 1.00 87.06 94 PRO A O 1
ATOM 728 N N . PRO A 1 95 ? -13.460 9.662 -8.102 1.00 85.56 95 PRO A N 1
ATOM 729 C CA . PRO A 1 95 ? -12.964 8.565 -8.948 1.00 85.56 95 PRO A CA 1
ATOM 730 C C . PRO A 1 95 ? -11.432 8.515 -9.111 1.00 85.56 95 PRO A C 1
ATOM 732 O O . PRO A 1 95 ? -10.857 7.440 -9.286 1.00 85.56 95 PRO A O 1
ATOM 735 N N . TRP A 1 96 ? -10.753 9.664 -9.004 1.00 91.31 96 TRP A N 1
ATOM 736 C CA . TRP A 1 96 ? -9.289 9.789 -9.074 1.00 91.31 96 TRP A CA 1
ATOM 737 C C . TRP A 1 96 ? -8.570 9.567 -7.733 1.00 91.31 96 TRP A C 1
ATOM 739 O O . TRP A 1 96 ? -7.354 9.723 -7.662 1.00 91.31 96 TRP A O 1
ATOM 749 N N . TYR A 1 97 ? -9.282 9.191 -6.668 1.00 93.56 97 TYR A N 1
ATOM 750 C CA . TYR A 1 97 ? -8.695 8.922 -5.351 1.00 93.56 97 TYR A CA 1
ATOM 751 C C . TYR A 1 97 ? -7.508 7.947 -5.423 1.00 93.56 97 TYR A C 1
ATOM 753 O O . TYR A 1 97 ? -6.425 8.246 -4.929 1.00 93.56 97 TYR A O 1
ATOM 761 N N . TYR A 1 98 ? -7.668 6.817 -6.121 1.00 94.56 98 TYR A N 1
ATOM 762 C CA . TYR A 1 98 ? -6.604 5.815 -6.225 1.00 94.56 98 TYR A CA 1
ATOM 763 C C . TYR A 1 98 ? -5.432 6.247 -7.105 1.00 94.56 98 TYR A C 1
ATOM 765 O O . TYR A 1 98 ? -4.329 5.739 -6.927 1.00 94.56 98 TYR A O 1
ATOM 773 N N . LEU A 1 99 ? -5.628 7.213 -8.009 1.00 94.06 99 LEU A N 1
ATOM 774 C CA . LEU A 1 99 ? -4.512 7.825 -8.730 1.00 94.06 99 LEU A CA 1
ATOM 775 C C . LEU A 1 99 ? -3.596 8.568 -7.749 1.00 94.06 99 LEU A C 1
ATOM 777 O O . LEU A 1 99 ? -2.377 8.427 -7.819 1.00 94.06 99 LEU A O 1
ATOM 781 N N . LEU A 1 100 ? -4.183 9.301 -6.798 1.00 93.94 100 LEU A N 1
ATOM 782 C CA . LEU A 1 100 ? -3.431 9.997 -5.754 1.00 93.94 100 LEU A CA 1
ATOM 783 C C . LEU A 1 100 ? -2.743 9.014 -4.802 1.00 93.94 100 LEU A C 1
ATOM 785 O O . LEU A 1 100 ? -1.575 9.216 -4.483 1.00 93.94 100 LEU A O 1
ATOM 789 N N . GLU A 1 101 ? -3.406 7.924 -4.406 1.00 94.38 101 GLU A N 1
ATOM 790 C CA . GLU A 1 101 ? -2.785 6.887 -3.564 1.00 94.38 101 GLU A CA 1
ATOM 791 C C . GLU A 1 101 ? -1.598 6.197 -4.258 1.00 94.38 101 GLU A C 1
ATOM 793 O O . GLU A 1 101 ? -0.573 5.929 -3.627 1.00 94.38 101 GLU A O 1
ATOM 798 N N . VAL A 1 102 ? -1.680 5.953 -5.572 1.00 95.44 102 VAL A N 1
ATOM 799 C CA . VAL A 1 102 ? -0.549 5.422 -6.351 1.00 95.44 102 VAL A CA 1
ATOM 800 C C . VAL A 1 102 ? 0.610 6.418 -6.396 1.00 95.44 102 VAL A C 1
ATOM 802 O O . VAL A 1 102 ? 1.755 6.011 -6.211 1.00 95.44 102 VAL A O 1
ATOM 805 N N . VAL A 1 103 ? 0.341 7.712 -6.591 1.00 94.06 103 VAL A N 1
ATOM 806 C CA . VAL A 1 103 ? 1.383 8.756 -6.581 1.00 94.06 103 VAL A CA 1
ATOM 807 C C . VAL A 1 103 ? 2.025 8.890 -5.203 1.00 94.06 103 VAL A C 1
ATOM 809 O O . VAL A 1 103 ? 3.249 8.929 -5.099 1.00 94.06 103 VAL A O 1
ATOM 812 N N . LYS A 1 104 ? 1.210 8.910 -4.147 1.00 91.50 104 LYS A N 1
ATOM 813 C CA . LYS A 1 104 ? 1.651 9.081 -2.763 1.00 91.50 104 LYS A CA 1
ATOM 814 C C . LYS A 1 104 ? 2.507 7.912 -2.284 1.00 91.50 104 LYS A C 1
ATOM 816 O O . LYS A 1 104 ? 3.611 8.125 -1.796 1.00 91.50 104 LYS A O 1
ATOM 821 N N . ASN A 1 105 ? 2.011 6.684 -2.426 1.00 91.69 105 ASN A N 1
ATOM 822 C CA . ASN A 1 105 ? 2.659 5.511 -1.833 1.00 91.69 105 ASN A CA 1
ATOM 823 C C . ASN A 1 105 ? 3.587 4.778 -2.820 1.00 91.69 105 ASN A C 1
ATOM 825 O O . ASN A 1 105 ? 4.319 3.878 -2.423 1.00 91.69 105 ASN A O 1
ATOM 829 N N . GLY A 1 106 ? 3.559 5.134 -4.109 1.00 92.50 106 GLY A N 1
ATOM 830 C CA . GLY A 1 106 ? 4.420 4.545 -5.136 1.00 92.50 106 GLY A CA 1
ATOM 831 C C . GLY A 1 106 ? 5.798 5.198 -5.255 1.00 92.50 106 GLY A C 1
ATOM 832 O O . GLY A 1 106 ? 6.608 4.744 -6.061 1.00 92.50 106 GLY A O 1
ATOM 833 N N . PHE A 1 107 ? 6.083 6.267 -4.511 1.00 93.50 107 PHE A N 1
ATOM 834 C CA . PHE A 1 107 ? 7.389 6.926 -4.529 1.00 93.50 107 PHE A CA 1
ATOM 835 C C . PHE A 1 107 ? 8.501 6.001 -3.982 1.00 93.50 107 PHE A C 1
ATOM 837 O O . PHE A 1 107 ? 8.266 5.298 -3.001 1.00 93.50 107 PHE A O 1
ATOM 844 N N . PRO A 1 108 ? 9.715 5.988 -4.571 1.00 94.75 108 PRO A N 1
ATOM 845 C CA . PRO A 1 108 ? 10.165 6.764 -5.737 1.00 94.75 108 PRO A CA 1
ATOM 846 C C . PRO A 1 108 ? 9.827 6.121 -7.093 1.00 94.75 108 PRO A C 1
ATOM 848 O O . PRO A 1 108 ? 10.014 6.737 -8.140 1.00 94.75 108 PRO A O 1
ATOM 851 N N . TRP A 1 109 ? 9.315 4.892 -7.099 1.00 96.19 109 TRP A N 1
ATOM 852 C CA . TRP A 1 109 ? 9.101 4.086 -8.304 1.00 96.19 109 TRP A CA 1
ATOM 853 C C . TRP A 1 109 ? 8.053 4.657 -9.265 1.00 96.19 109 TRP A C 1
ATOM 855 O O . TRP A 1 109 ? 8.142 4.461 -10.477 1.00 96.19 109 TRP A O 1
ATOM 865 N N . VAL A 1 110 ? 7.087 5.419 -8.753 1.00 96.19 110 VAL A N 1
ATOM 866 C CA . VAL A 1 110 ? 6.049 6.069 -9.562 1.00 96.19 110 VAL A CA 1
ATOM 867 C C . VAL A 1 110 ? 6.626 7.032 -10.607 1.00 96.19 110 VAL A C 1
ATOM 869 O O . VAL A 1 110 ? 6.000 7.263 -11.638 1.00 96.19 110 VAL A O 1
ATOM 872 N N . LEU A 1 111 ? 7.853 7.528 -10.414 1.00 95.69 111 LEU A N 1
ATOM 873 C CA . LEU A 1 111 ? 8.544 8.387 -11.383 1.00 95.69 111 LEU A CA 1
ATOM 874 C C . LEU A 1 111 ? 8.873 7.660 -12.702 1.00 95.69 111 LEU A C 1
ATOM 876 O O . LEU A 1 111 ? 9.035 8.300 -13.744 1.00 95.69 111 LEU A O 1
ATOM 880 N N . PHE A 1 112 ? 8.928 6.325 -12.685 1.00 96.25 112 PHE A N 1
ATOM 881 C CA . PHE A 1 112 ? 9.101 5.496 -13.881 1.00 96.25 112 PHE A CA 1
ATOM 882 C C . PHE A 1 112 ? 7.772 5.167 -14.569 1.00 96.25 112 PHE A C 1
ATOM 884 O O . PHE A 1 112 ? 7.755 4.828 -15.753 1.00 96.25 112 PHE A O 1
ATOM 891 N N . LEU A 1 113 ? 6.648 5.315 -13.860 1.00 95.69 113 LEU A N 1
ATOM 892 C CA . LEU A 1 113 ? 5.343 4.839 -14.308 1.00 95.69 113 LEU A CA 1
ATOM 893 C C . LEU A 1 113 ? 4.904 5.398 -15.677 1.00 95.69 113 LEU A C 1
ATOM 895 O O . LEU A 1 113 ? 4.452 4.597 -16.492 1.00 95.69 113 LEU A O 1
ATOM 899 N N . PRO A 1 114 ? 5.065 6.697 -16.012 1.00 95.06 114 PRO A N 1
ATOM 900 C CA . PRO A 1 114 ? 4.618 7.210 -17.312 1.00 95.06 114 PRO A CA 1
ATOM 901 C C . PRO A 1 114 ? 5.282 6.512 -18.507 1.00 95.06 114 PRO A C 1
ATOM 903 O O . PRO A 1 114 ? 4.619 6.177 -19.489 1.00 95.06 114 PRO A O 1
ATOM 906 N N . ILE A 1 115 ? 6.589 6.250 -18.416 1.00 94.38 115 ILE A N 1
ATOM 907 C CA . ILE A 1 115 ? 7.327 5.571 -19.486 1.00 94.38 115 ILE A CA 1
ATOM 908 C C . ILE A 1 115 ? 7.037 4.066 -19.447 1.00 94.38 115 ILE A C 1
ATOM 910 O O . ILE A 1 115 ? 6.843 3.466 -20.502 1.00 94.38 115 ILE A O 1
ATOM 914 N N . ALA A 1 116 ? 6.923 3.468 -18.257 1.00 95.62 116 ALA A N 1
ATOM 915 C CA . ALA A 1 116 ? 6.525 2.071 -18.102 1.00 95.62 116 ALA A CA 1
ATOM 916 C C . ALA A 1 116 ? 5.160 1.783 -18.749 1.00 95.62 116 ALA A C 1
ATOM 918 O O . ALA A 1 116 ? 5.018 0.790 -19.461 1.00 95.62 116 ALA A O 1
ATOM 919 N N . LEU A 1 117 ? 4.169 2.665 -18.575 1.00 95.94 117 LEU A N 1
ATOM 920 C CA . LEU A 1 117 ? 2.848 2.531 -19.198 1.00 95.94 117 LEU A CA 1
ATOM 921 C C . LEU A 1 117 ? 2.925 2.618 -20.725 1.00 95.94 117 LEU A C 1
ATOM 923 O O . LEU A 1 117 ? 2.336 1.782 -21.411 1.00 95.94 117 LEU A O 1
ATOM 927 N N . LYS A 1 118 ? 3.699 3.572 -21.260 1.00 95.75 118 LYS A N 1
ATOM 928 C CA . LYS A 1 118 ? 3.948 3.674 -22.706 1.00 95.75 118 LYS A CA 1
ATOM 929 C C . LYS A 1 118 ? 4.569 2.383 -23.253 1.00 95.75 118 LYS A C 1
ATOM 931 O O . LYS A 1 118 ? 4.033 1.805 -24.195 1.00 95.75 118 LYS A O 1
ATOM 936 N N . LEU A 1 119 ? 5.638 1.892 -22.622 1.00 94.31 119 LEU A N 1
ATOM 937 C CA . LEU A 1 119 ? 6.315 0.655 -23.024 1.00 94.31 119 LEU A CA 1
ATOM 938 C C . LEU A 1 119 ? 5.393 -0.562 -22.925 1.00 94.31 119 LEU A C 1
ATOM 940 O O . LEU A 1 119 ? 5.407 -1.419 -23.806 1.00 94.31 119 LEU A O 1
ATOM 944 N N . THR A 1 120 ? 4.569 -0.634 -21.881 1.00 97.06 120 THR A N 1
ATOM 945 C CA . THR A 1 120 ? 3.575 -1.701 -21.712 1.00 97.06 120 THR A CA 1
ATOM 946 C C . THR A 1 120 ? 2.573 -1.690 -22.867 1.00 97.06 120 THR A C 1
ATOM 948 O O . THR A 1 120 ? 2.280 -2.733 -23.446 1.00 97.06 120 THR A O 1
ATOM 951 N N . TRP A 1 121 ? 2.094 -0.512 -23.271 1.00 96.88 121 TRP A N 1
ATOM 952 C CA . TRP A 1 121 ? 1.159 -0.378 -24.3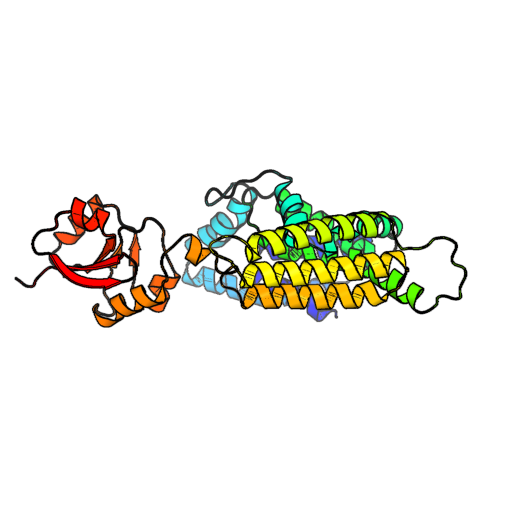88 1.00 96.88 121 TRP A CA 1
ATOM 953 C C . TRP A 1 121 ? 1.774 -0.730 -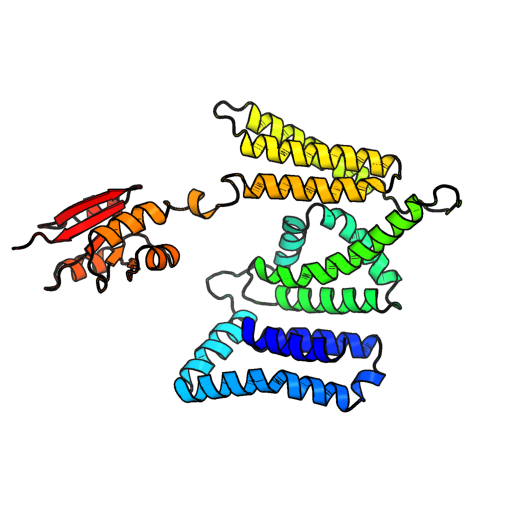25.750 1.00 96.88 121 TRP A C 1
ATOM 955 O O . TRP A 1 121 ? 1.141 -1.396 -26.577 1.00 96.88 121 TRP A O 1
ATOM 965 N N . GLU A 1 122 ? 3.017 -0.311 -25.988 1.00 95.81 122 GLU A N 1
ATOM 966 C CA . GLU A 1 122 ? 3.782 -0.648 -27.195 1.00 95.81 122 GLU A CA 1
ATOM 967 C C . GLU A 1 122 ? 4.037 -2.158 -27.295 1.00 95.81 122 GLU A C 1
ATOM 969 O O . GLU A 1 122 ? 3.958 -2.735 -28.378 1.00 95.81 122 GLU A O 1
ATOM 974 N N . ASN A 1 123 ? 4.244 -2.819 -26.154 1.00 95.75 123 ASN A N 1
ATOM 975 C CA . ASN A 1 123 ? 4.528 -4.248 -26.062 1.00 95.75 123 ASN A CA 1
ATOM 976 C C . ASN A 1 123 ? 3.293 -5.112 -25.759 1.00 95.75 123 ASN A C 1
ATOM 978 O O . ASN A 1 123 ? 3.449 -6.266 -25.369 1.00 95.75 123 ASN A O 1
ATOM 982 N N . ARG A 1 124 ? 2.067 -4.619 -25.996 1.00 95.62 124 ARG A N 1
ATOM 983 C CA . ARG A 1 124 ? 0.793 -5.333 -25.726 1.00 95.62 124 ARG A CA 1
ATOM 984 C C . ARG A 1 124 ? 0.624 -6.693 -26.427 1.00 95.62 124 ARG A C 1
ATOM 986 O O . ARG A 1 124 ? -0.335 -7.412 -26.166 1.00 95.62 124 ARG A O 1
ATOM 993 N N . ASN A 1 125 ? 1.543 -7.054 -27.318 1.00 95.88 125 ASN A N 1
ATOM 994 C CA . ASN A 1 125 ? 1.605 -8.381 -27.927 1.00 95.88 125 ASN A CA 1
ATOM 995 C C . ASN A 1 125 ? 2.240 -9.430 -26.993 1.00 95.88 125 ASN A C 1
ATOM 997 O O . ASN A 1 125 ? 1.952 -10.617 -27.137 1.00 95.88 125 ASN A O 1
ATOM 1001 N N . LEU A 1 126 ? 3.058 -9.005 -26.024 1.00 96.31 126 LEU A N 1
ATOM 1002 C CA . LEU A 1 126 ? 3.739 -9.862 -25.054 1.00 96.31 126 LEU A CA 1
ATOM 1003 C C . LEU A 1 126 ? 2.842 -10.159 -23.844 1.00 96.31 126 LEU A C 1
ATOM 1005 O O . LEU A 1 126 ? 2.125 -9.284 -23.355 1.00 96.31 126 LEU A O 1
ATOM 1009 N N . SER A 1 127 ? 2.920 -11.382 -23.316 1.00 96.12 127 SER A N 1
ATOM 1010 C CA . SER A 1 127 ? 2.053 -11.842 -22.222 1.00 96.12 127 SER A CA 1
ATOM 1011 C C . SER A 1 127 ? 2.203 -11.020 -20.939 1.00 96.12 127 SER A C 1
ATOM 1013 O O . SER A 1 127 ? 1.202 -10.716 -20.295 1.00 96.12 127 SER A O 1
ATOM 1015 N N . TRP A 1 128 ? 3.420 -10.591 -20.579 1.00 95.44 128 TRP A N 1
ATOM 1016 C CA . TRP A 1 128 ? 3.635 -9.752 -19.389 1.00 95.44 128 TRP A CA 1
ATOM 1017 C C . TRP A 1 128 ? 2.893 -8.411 -19.497 1.00 95.44 128 TRP A C 1
ATOM 1019 O O . TRP A 1 128 ? 2.313 -7.944 -18.518 1.00 95.44 128 TRP A O 1
ATOM 1029 N N . ALA A 1 129 ? 2.865 -7.818 -20.694 1.00 97.19 129 ALA A N 1
ATOM 1030 C CA . ALA A 1 129 ? 2.236 -6.528 -20.933 1.00 97.19 129 ALA A CA 1
ATOM 1031 C C . ALA A 1 129 ? 0.715 -6.654 -20.914 1.00 97.19 129 ALA A C 1
ATOM 1033 O O . ALA A 1 129 ? 0.040 -5.854 -20.271 1.00 97.19 129 ALA A O 1
ATOM 1034 N N . LYS A 1 130 ? 0.171 -7.706 -21.543 1.00 97.69 130 LYS A N 1
ATOM 1035 C CA . LYS A 1 130 ? -1.260 -8.030 -21.446 1.00 97.69 130 LYS A CA 1
ATOM 1036 C C . LYS A 1 130 ? -1.678 -8.230 -19.994 1.00 97.69 130 LYS A C 1
ATOM 1038 O O . LYS A 1 130 ? -2.691 -7.677 -19.584 1.00 97.69 130 LYS A O 1
ATOM 1043 N N . LEU A 1 131 ? -0.889 -8.966 -19.204 1.00 97.31 131 LEU A N 1
ATOM 1044 C CA . LEU A 1 131 ? -1.180 -9.177 -17.787 1.00 97.31 131 LEU A CA 1
ATOM 1045 C C . LEU A 1 131 ? -1.180 -7.854 -17.015 1.00 97.31 131 LEU A C 1
ATOM 1047 O O . LEU A 1 131 ? -2.133 -7.588 -16.291 1.00 97.31 131 LEU A O 1
ATOM 1051 N N . ALA A 1 132 ? -0.165 -7.005 -17.206 1.00 97.62 132 ALA A N 1
ATOM 1052 C CA . ALA A 1 132 ? -0.092 -5.691 -16.565 1.00 97.62 132 ALA A CA 1
ATOM 1053 C C . ALA A 1 132 ? -1.277 -4.784 -16.947 1.00 97.62 132 ALA A C 1
ATOM 1055 O O . ALA A 1 132 ? -1.848 -4.134 -16.074 1.00 97.62 132 ALA A O 1
ATOM 1056 N N . ILE A 1 133 ? -1.681 -4.768 -18.223 1.00 98.00 133 ILE A N 1
ATOM 1057 C CA . ILE A 1 133 ? -2.814 -3.968 -18.716 1.00 98.00 133 ILE A CA 1
ATOM 1058 C C . ILE A 1 133 ? -4.134 -4.488 -18.151 1.00 98.00 133 ILE A C 1
ATOM 1060 O O . ILE A 1 133 ? -4.924 -3.704 -17.633 1.00 98.00 133 ILE A O 1
ATOM 1064 N N . VAL A 1 134 ? -4.388 -5.794 -18.247 1.00 97.81 134 VAL A N 1
ATOM 1065 C CA . VAL A 1 134 ? -5.661 -6.386 -17.817 1.00 97.81 134 VAL A CA 1
ATOM 1066 C C . VAL A 1 134 ? -5.796 -6.315 -16.305 1.00 97.81 134 VAL A C 1
ATOM 1068 O O . VAL A 1 134 ? -6.806 -5.824 -15.812 1.00 97.81 134 VAL A O 1
ATOM 1071 N N . TRP A 1 135 ? -4.781 -6.753 -15.558 1.00 97.69 135 TRP A N 1
ATOM 1072 C CA . TRP A 1 135 ? -4.809 -6.688 -14.101 1.00 97.69 135 TRP A CA 1
ATOM 1073 C C . TRP A 1 135 ? -4.821 -5.241 -13.623 1.00 97.69 135 TRP A C 1
ATOM 1075 O O . TRP A 1 135 ? -5.742 -4.850 -12.909 1.00 97.69 135 TRP A O 1
ATOM 1085 N N . GLY A 1 136 ? -3.848 -4.434 -14.049 1.00 97.06 136 GLY A N 1
ATOM 1086 C CA . GLY A 1 136 ? -3.739 -3.043 -13.627 1.00 97.06 136 GLY A CA 1
ATOM 1087 C C . GLY A 1 136 ? -4.985 -2.242 -13.985 1.00 97.06 136 GLY A C 1
ATOM 1088 O O . GLY A 1 136 ? -5.561 -1.594 -13.120 1.00 97.06 136 GLY A O 1
ATOM 1089 N N . GLY A 1 137 ? -5.447 -2.340 -15.232 1.00 96.81 137 GLY A N 1
ATOM 1090 C CA . GLY A 1 137 ? -6.602 -1.603 -15.736 1.00 96.81 137 GLY A CA 1
ATOM 1091 C C . GLY A 1 137 ? -7.922 -2.031 -15.100 1.00 96.81 137 GLY A C 1
ATOM 1092 O O . GLY A 1 137 ? -8.635 -1.182 -14.567 1.00 96.81 137 GLY A O 1
ATOM 1093 N N . LEU A 1 138 ? -8.251 -3.329 -15.115 1.00 96.88 138 LEU A N 1
ATOM 1094 C CA . LEU A 1 138 ? -9.528 -3.801 -14.567 1.00 96.88 138 LEU A CA 1
ATOM 1095 C C . LEU A 1 138 ? -9.593 -3.628 -13.051 1.00 96.88 138 LEU A C 1
ATOM 1097 O O . LEU A 1 138 ? -10.624 -3.193 -12.544 1.00 96.88 138 LEU A O 1
ATOM 1101 N N . TYR A 1 139 ? -8.508 -3.926 -12.327 1.00 96.56 139 TYR A N 1
ATOM 1102 C CA . TYR A 1 139 ? -8.494 -3.761 -10.876 1.00 96.56 139 TYR A CA 1
ATOM 1103 C C . TYR A 1 139 ? -8.563 -2.283 -10.480 1.00 96.56 139 TYR A C 1
ATOM 1105 O O . TYR A 1 139 ? -9.379 -1.929 -9.633 1.00 96.56 139 TYR A O 1
ATOM 1113 N N . PHE A 1 140 ? -7.769 -1.410 -11.119 1.00 96.06 140 PHE A N 1
ATOM 1114 C CA . PHE A 1 140 ? -7.816 0.036 -10.873 1.00 96.06 140 PHE A CA 1
ATOM 1115 C C . PHE A 1 140 ? -9.204 0.614 -11.156 1.00 96.06 140 PHE A C 1
ATOM 1117 O O . PHE A 1 140 ? -9.746 1.347 -10.334 1.00 96.06 140 PHE A O 1
ATOM 1124 N N . MET A 1 141 ? -9.813 0.237 -12.284 1.00 94.62 141 MET A N 1
ATOM 1125 C CA . MET A 1 141 ? -11.168 0.659 -12.626 1.00 94.62 141 MET A CA 1
ATOM 1126 C C . MET A 1 141 ? -12.181 0.179 -11.583 1.00 94.62 141 MET A C 1
ATOM 1128 O O . MET A 1 141 ? -12.994 0.977 -11.124 1.00 94.62 141 MET A O 1
ATOM 1132 N N . ALA A 1 142 ? -12.110 -1.090 -11.170 1.00 92.88 142 ALA A N 1
ATOM 1133 C CA . ALA A 1 142 ? -13.015 -1.644 -10.170 1.00 92.88 142 ALA A CA 1
ATOM 1134 C C . ALA A 1 142 ? -12.953 -0.853 -8.856 1.00 92.88 142 ALA A C 1
ATOM 1136 O O . ALA A 1 142 ? -13.985 -0.372 -8.397 1.00 92.88 142 ALA A O 1
ATOM 1137 N N . ILE A 1 143 ? -11.758 -0.638 -8.291 1.00 92.31 143 ILE A N 1
ATOM 1138 C CA . ILE A 1 143 ? -11.623 0.102 -7.026 1.00 92.31 143 ILE A CA 1
ATOM 1139 C C . ILE A 1 143 ? -12.003 1.584 -7.175 1.00 92.31 143 ILE A C 1
ATOM 1141 O O . ILE A 1 143 ? -12.622 2.145 -6.277 1.00 92.31 143 ILE A O 1
ATOM 1145 N N . SER A 1 144 ? -11.712 2.225 -8.313 1.00 91.75 144 SER A N 1
ATOM 1146 C CA . SER A 1 144 ? -12.098 3.623 -8.561 1.00 91.75 144 SER A CA 1
ATOM 1147 C C . SER A 1 144 ? -13.612 3.826 -8.628 1.00 91.75 144 SER A C 1
ATOM 1149 O O . SER A 1 144 ? -14.100 4.878 -8.201 1.00 91.75 144 SER A O 1
ATOM 1151 N N . LEU A 1 145 ? -14.343 2.828 -9.131 1.00 89.62 145 LEU A N 1
ATOM 1152 C CA . LEU A 1 145 ? -15.802 2.843 -9.227 1.00 89.62 145 LEU A CA 1
ATOM 1153 C C . LEU A 1 145 ? -16.504 2.470 -7.913 1.00 89.62 145 LEU A C 1
ATOM 1155 O O . LEU A 1 145 ? -17.682 2.782 -7.764 1.00 89.62 145 LEU A O 1
ATOM 1159 N N . MET A 1 146 ? -15.810 1.852 -6.950 1.00 87.00 146 MET A N 1
ATOM 1160 C CA . MET A 1 146 ? -16.399 1.534 -5.647 1.00 87.00 146 MET A CA 1
ATOM 1161 C C . MET A 1 146 ? -16.780 2.805 -4.871 1.00 87.00 146 MET A C 1
ATOM 1163 O O . MET A 1 146 ? -16.027 3.789 -4.810 1.00 87.00 146 MET A O 1
ATOM 1167 N N . GLY A 1 147 ? -17.960 2.767 -4.243 1.00 81.31 147 GLY A N 1
ATOM 1168 C CA . GLY A 1 147 ? -18.464 3.843 -3.390 1.00 81.31 147 GLY A CA 1
ATOM 1169 C C . GLY A 1 147 ? -17.586 4.074 -2.160 1.00 81.31 147 GLY A C 1
ATOM 1170 O O . GLY A 1 147 ? -17.246 5.214 -1.843 1.00 81.31 147 GLY A O 1
ATOM 1171 N N . THR A 1 148 ? -17.165 2.991 -1.503 1.00 83.94 148 THR A N 1
ATOM 1172 C CA . THR A 1 148 ? -16.254 3.038 -0.350 1.00 83.94 148 THR A CA 1
ATOM 1173 C C . THR A 1 148 ? -14.796 3.053 -0.804 1.00 83.94 148 THR A C 1
ATOM 1175 O O . THR A 1 148 ? -14.355 2.138 -1.501 1.00 83.94 148 THR A O 1
ATOM 1178 N N . LYS A 1 149 ? -14.024 4.052 -0.363 1.00 85.94 149 LYS A N 1
ATOM 1179 C CA . LYS A 1 149 ? -12.613 4.220 -0.722 1.00 85.94 149 LYS A CA 1
ATOM 1180 C C . LYS A 1 149 ? -11.711 4.164 0.501 1.00 85.94 149 LYS A C 1
ATOM 1182 O O . LYS A 1 149 ? -11.739 5.037 1.357 1.00 85.94 149 LYS A O 1
ATOM 1187 N N . LEU A 1 150 ? -10.893 3.116 0.557 1.00 87.81 150 LEU A N 1
ATOM 1188 C CA . LEU A 1 150 ? -9.898 2.898 1.607 1.00 87.81 150 LEU A CA 1
ATOM 1189 C C . LEU A 1 150 ? -8.491 2.850 0.992 1.00 87.81 150 LEU A C 1
ATOM 1191 O O . LEU A 1 150 ? -8.342 2.224 -0.067 1.00 87.81 150 LEU A O 1
ATOM 1195 N N . PRO A 1 151 ? -7.456 3.431 1.638 1.00 88.06 151 PRO A N 1
ATOM 1196 C CA . PRO A 1 151 ? -6.101 3.488 1.078 1.00 88.06 151 PRO A CA 1
ATOM 1197 C C . PRO A 1 151 ? -5.540 2.105 0.718 1.00 88.06 151 PRO A C 1
ATOM 1199 O O . PRO A 1 151 ? -4.954 1.904 -0.345 1.00 88.06 151 PRO A O 1
ATOM 1202 N N . TRP A 1 152 ? -5.789 1.100 1.563 1.00 88.75 152 TRP A N 1
ATOM 1203 C CA . TRP A 1 152 ? -5.261 -0.255 1.374 1.00 88.75 152 TRP A CA 1
ATOM 1204 C C . TRP A 1 152 ? -5.901 -1.037 0.219 1.00 88.75 152 TRP A C 1
ATOM 1206 O O . TRP A 1 152 ? -5.371 -2.079 -0.163 1.00 88.75 152 TRP A O 1
ATOM 1216 N N . TYR A 1 153 ? -6.994 -0.562 -0.388 1.00 91.75 153 TYR A N 1
ATOM 1217 C CA . TYR A 1 153 ? -7.526 -1.184 -1.609 1.00 91.75 153 TYR A CA 1
ATOM 1218 C C . TYR A 1 153 ? -6.592 -1.009 -2.812 1.00 91.75 153 TYR A C 1
ATOM 1220 O O . TYR A 1 153 ? -6.686 -1.794 -3.754 1.00 91.75 153 TYR A O 1
ATOM 1228 N N . ALA A 1 154 ? -5.646 -0.061 -2.759 1.00 93.94 154 ALA A N 1
ATOM 1229 C CA . ALA A 1 154 ? -4.586 0.071 -3.755 1.00 93.94 154 ALA A CA 1
ATOM 1230 C C . ALA A 1 154 ? -3.541 -1.058 -3.677 1.00 93.94 154 ALA A C 1
ATOM 1232 O O . ALA A 1 154 ? -2.838 -1.292 -4.656 1.00 93.94 154 ALA A O 1
ATOM 1233 N N . LEU A 1 155 ? -3.425 -1.781 -2.551 1.00 93.56 155 LEU A N 1
ATOM 1234 C CA . LEU A 1 155 ? -2.345 -2.758 -2.353 1.00 93.56 155 LEU A CA 1
ATOM 1235 C C . LEU A 1 155 ? -2.255 -3.817 -3.468 1.00 93.56 155 LEU A C 1
ATOM 1237 O O . LEU A 1 155 ? -1.158 -4.034 -3.985 1.00 93.56 155 LEU A O 1
ATOM 1241 N N . PRO A 1 156 ? -3.367 -4.432 -3.917 1.00 94.75 156 PRO A N 1
ATOM 1242 C CA . PRO A 1 156 ? -3.313 -5.435 -4.977 1.00 94.75 156 PRO A CA 1
ATOM 1243 C C . PRO A 1 156 ? -3.075 -4.868 -6.386 1.00 94.75 156 PRO A C 1
ATOM 1245 O O . PRO A 1 156 ? -2.923 -5.646 -7.325 1.00 94.75 156 PRO A O 1
ATOM 1248 N N . LEU A 1 157 ? -3.021 -3.540 -6.552 1.00 96.06 157 LEU A N 1
ATOM 1249 C CA . LEU A 1 157 ? -2.649 -2.886 -7.808 1.00 96.06 157 LEU A CA 1
ATOM 1250 C C . LEU A 1 157 ? -1.126 -2.826 -7.998 1.00 96.06 157 LEU A C 1
ATOM 1252 O O . LEU A 1 157 ? -0.642 -2.932 -9.127 1.00 96.06 157 LEU A O 1
ATOM 1256 N N . TYR A 1 158 ? -0.358 -2.674 -6.911 1.00 95.88 158 TYR A N 1
ATOM 1257 C CA . TYR A 1 158 ? 1.095 -2.484 -6.993 1.00 95.88 158 TYR A CA 1
ATOM 1258 C C . TYR A 1 158 ? 1.847 -3.602 -7.716 1.00 95.88 158 TYR A C 1
ATOM 1260 O O . TYR A 1 158 ? 2.770 -3.259 -8.446 1.00 95.88 158 TYR A O 1
ATOM 1268 N N . PRO A 1 159 ? 1.491 -4.897 -7.613 1.00 96.19 159 PRO A N 1
ATOM 1269 C CA . PRO A 1 159 ? 2.186 -5.925 -8.383 1.00 96.19 159 PRO A CA 1
ATOM 1270 C C . PRO A 1 159 ? 2.060 -5.744 -9.906 1.00 96.19 159 PRO A C 1
ATOM 1272 O O . PRO A 1 159 ? 3.033 -5.965 -10.624 1.00 96.19 159 PRO A O 1
ATOM 1275 N N . ALA A 1 160 ? 0.906 -5.290 -10.412 1.00 96.81 160 ALA A N 1
ATOM 1276 C CA . ALA A 1 160 ? 0.730 -4.996 -11.837 1.00 96.81 160 ALA A CA 1
ATOM 1277 C C . ALA A 1 160 ? 1.587 -3.795 -12.272 1.00 96.81 160 ALA A C 1
ATOM 1279 O O . ALA A 1 160 ? 2.243 -3.837 -13.315 1.00 96.81 160 ALA A O 1
ATOM 1280 N N . LEU A 1 161 ? 1.635 -2.746 -11.443 1.00 97.25 161 LEU A N 1
ATOM 1281 C CA . LEU A 1 161 ? 2.491 -1.578 -11.674 1.00 97.25 161 LEU A CA 1
ATOM 1282 C C . LEU A 1 161 ? 3.981 -1.948 -11.608 1.00 97.25 161 LEU A C 1
ATOM 1284 O O . LEU A 1 161 ? 4.764 -1.508 -12.446 1.00 97.25 161 LEU A O 1
ATOM 1288 N N . ALA A 1 162 ? 4.364 -2.795 -10.652 1.00 96.69 162 ALA A N 1
ATOM 1289 C CA . ALA A 1 162 ? 5.720 -3.300 -10.488 1.00 96.69 162 ALA A CA 1
ATOM 1290 C C . ALA A 1 162 ? 6.144 -4.183 -11.666 1.00 96.69 162 ALA A C 1
ATOM 1292 O O . ALA A 1 162 ? 7.298 -4.118 -12.067 1.00 96.69 162 ALA A O 1
ATOM 1293 N N . LEU A 1 163 ? 5.231 -4.955 -12.266 1.00 96.75 163 LEU A N 1
ATOM 1294 C CA . LEU A 1 163 ? 5.513 -5.714 -13.487 1.00 96.75 163 LEU A CA 1
ATOM 1295 C C . LEU A 1 163 ? 5.831 -4.777 -14.664 1.00 96.75 163 LEU A C 1
ATOM 1297 O O . LEU A 1 163 ? 6.825 -4.979 -15.360 1.00 96.75 163 LEU A O 1
ATOM 1301 N N . ALA A 1 164 ? 5.025 -3.725 -14.853 1.00 96.88 164 ALA A N 1
ATOM 1302 C CA . ALA A 1 164 ? 5.236 -2.728 -15.904 1.00 96.88 164 ALA A CA 1
ATOM 1303 C C . ALA A 1 164 ? 6.552 -1.953 -15.716 1.00 96.88 164 ALA A C 1
ATOM 1305 O O . ALA A 1 164 ? 7.357 -1.841 -16.643 1.00 96.88 164 ALA A O 1
ATOM 1306 N N . ILE A 1 165 ? 6.794 -1.442 -14.504 1.00 97.00 165 ILE A N 1
ATOM 1307 C CA . ILE A 1 165 ? 8.022 -0.711 -14.160 1.00 97.00 165 ILE A CA 1
ATOM 1308 C C . ILE A 1 165 ? 9.231 -1.654 -14.212 1.00 97.00 165 ILE A C 1
ATOM 1310 O O . ILE A 1 165 ? 10.258 -1.317 -14.790 1.00 97.00 165 ILE A O 1
ATOM 1314 N N . GLY A 1 166 ? 9.111 -2.864 -13.672 1.00 95.75 166 GLY A N 1
ATOM 1315 C CA . GLY A 1 166 ? 10.182 -3.857 -13.619 1.00 95.75 166 GLY A CA 1
ATOM 1316 C C . GLY A 1 166 ? 10.685 -4.264 -15.000 1.00 95.75 166 GLY A C 1
ATOM 1317 O O . GLY A 1 166 ? 11.895 -4.354 -15.199 1.00 95.75 166 GLY A O 1
ATOM 1318 N N . TRP A 1 167 ? 9.793 -4.418 -15.987 1.00 93.94 167 TRP A N 1
ATOM 1319 C CA . TRP A 1 167 ? 10.204 -4.646 -17.376 1.00 93.94 167 TRP A CA 1
ATOM 1320 C C . TRP A 1 167 ? 11.100 -3.516 -17.894 1.00 93.94 167 TRP A C 1
ATOM 1322 O O . TRP A 1 167 ? 12.197 -3.762 -18.406 1.00 93.94 167 TRP A O 1
ATOM 1332 N N . GLN A 1 168 ? 10.673 -2.267 -17.697 1.00 93.06 168 GLN A N 1
ATOM 1333 C CA . GLN A 1 168 ? 11.457 -1.099 -18.082 1.00 93.06 168 GLN A CA 1
ATOM 1334 C C . GLN A 1 168 ? 12.830 -1.087 -17.398 1.00 93.06 168 GLN A C 1
ATOM 1336 O O . GLN A 1 168 ? 13.850 -0.951 -18.074 1.00 93.06 168 GLN A O 1
ATOM 1341 N N . LEU A 1 169 ? 12.867 -1.238 -16.074 1.00 93.94 169 LEU A N 1
ATOM 1342 C CA . LEU A 1 169 ? 14.110 -1.160 -15.306 1.00 93.94 169 LEU A CA 1
ATOM 1343 C C . LEU A 1 169 ? 15.056 -2.324 -15.627 1.00 93.94 169 LEU A C 1
ATOM 1345 O O . LEU A 1 169 ? 16.257 -2.109 -15.761 1.00 93.94 169 LEU A O 1
ATOM 1349 N N . SER A 1 170 ? 14.529 -3.532 -15.849 1.00 92.56 170 SER A N 1
ATOM 1350 C CA . SER A 1 170 ? 15.334 -4.688 -16.270 1.00 92.56 170 SER A CA 1
ATOM 1351 C C . SER A 1 170 ? 16.009 -4.456 -17.623 1.00 92.56 170 SER A C 1
ATOM 1353 O O . SER A 1 170 ? 17.177 -4.798 -17.802 1.00 92.56 170 SER A O 1
ATOM 1355 N N . THR A 1 171 ? 15.311 -3.789 -18.548 1.00 88.75 171 THR A N 1
ATOM 1356 C CA . THR A 1 171 ? 15.861 -3.423 -19.856 1.00 88.75 171 THR A CA 1
ATOM 1357 C C . THR A 1 171 ? 17.000 -2.409 -19.708 1.00 88.75 171 THR A C 1
ATOM 1359 O O . THR A 1 171 ? 18.006 -2.512 -20.406 1.00 88.75 171 THR A O 1
ATOM 1362 N N . LEU A 1 172 ? 16.878 -1.441 -18.790 1.00 88.56 172 LEU A N 1
ATOM 1363 C CA . LEU A 1 172 ? 17.947 -0.475 -18.501 1.00 88.56 172 LEU A CA 1
ATOM 1364 C C . LEU A 1 172 ? 19.166 -1.142 -17.870 1.00 88.56 172 LEU A C 1
ATOM 1366 O O . LEU A 1 172 ? 20.285 -0.887 -18.307 1.00 88.56 172 LEU A O 1
ATOM 1370 N N . TRP A 1 173 ? 18.942 -2.023 -16.895 1.00 89.25 173 TRP A N 1
ATOM 1371 C CA . TRP A 1 173 ? 20.005 -2.764 -16.222 1.00 89.25 173 TRP A CA 1
ATOM 1372 C C . TRP A 1 173 ? 20.823 -3.592 -17.216 1.00 89.25 173 TRP A C 1
ATOM 1374 O O . TRP A 1 173 ? 22.040 -3.453 -17.292 1.00 89.25 173 TRP A O 1
ATOM 1384 N N . GLN A 1 174 ? 20.150 -4.385 -18.057 1.00 86.00 174 GLN A N 1
ATOM 1385 C CA . GLN A 1 174 ? 20.812 -5.213 -19.071 1.00 86.00 174 GLN A CA 1
ATOM 1386 C C . GLN A 1 174 ? 21.601 -4.381 -20.090 1.00 86.00 174 GLN A C 1
ATOM 1388 O O . GLN A 1 174 ? 22.682 -4.787 -20.508 1.00 86.00 174 GLN A O 1
ATOM 1393 N N . ARG A 1 175 ? 21.092 -3.205 -20.483 1.00 79.00 175 ARG A N 1
ATOM 1394 C CA . ARG A 1 175 ? 21.805 -2.295 -21.395 1.00 79.00 175 ARG A CA 1
ATOM 1395 C C . ARG A 1 175 ? 23.030 -1.663 -20.739 1.00 79.00 175 ARG A C 1
ATOM 1397 O O . ARG A 1 175 ? 24.069 -1.566 -21.384 1.00 79.00 175 ARG A O 1
ATOM 1404 N N . GLY A 1 176 ? 22.922 -1.263 -19.472 1.00 76.69 176 GLY A N 1
ATOM 1405 C CA . GLY A 1 176 ? 24.023 -0.664 -18.716 1.00 76.69 176 GLY A CA 1
ATOM 1406 C C . GLY A 1 176 ? 25.206 -1.613 -18.499 1.00 76.69 176 GLY A C 1
ATOM 1407 O O . GLY A 1 176 ? 26.345 -1.161 -18.469 1.00 76.69 176 GLY A O 1
ATOM 1408 N N . LEU A 1 177 ? 24.958 -2.927 -18.438 1.00 74.94 177 LEU A N 1
ATOM 1409 C CA . LEU A 1 177 ? 26.005 -3.954 -18.349 1.00 74.94 177 LEU A CA 1
ATOM 1410 C C . LEU A 1 177 ? 26.813 -4.138 -19.651 1.00 74.94 177 LEU A C 1
ATOM 1412 O O . LEU A 1 177 ? 27.891 -4.730 -19.622 1.00 74.94 177 LEU A O 1
ATOM 1416 N N . HIS A 1 178 ? 26.331 -3.627 -20.792 1.00 71.62 178 HIS A N 1
ATOM 1417 C CA . HIS A 1 178 ? 26.988 -3.760 -22.100 1.00 71.62 178 HIS A CA 1
ATOM 1418 C C . HIS A 1 178 ? 27.233 -2.395 -22.784 1.00 71.62 178 HIS A C 1
ATOM 1420 O O . HIS A 1 178 ? 26.703 -2.141 -23.871 1.00 71.62 178 HIS A O 1
ATOM 1426 N N . PRO A 1 179 ? 28.080 -1.516 -22.207 1.00 60.56 179 PRO A N 1
ATOM 1427 C CA . PRO A 1 179 ? 28.237 -0.117 -22.635 1.00 60.56 179 PRO A CA 1
ATOM 1428 C C . PRO A 1 179 ? 28.867 0.085 -24.032 1.00 60.56 179 PRO A C 1
ATOM 1430 O O . PRO A 1 179 ? 28.870 1.200 -24.547 1.00 60.56 179 PRO A O 1
ATOM 1433 N N . GLY A 1 180 ? 29.390 -0.970 -24.670 1.00 59.38 180 GLY A N 1
ATOM 1434 C CA . GLY A 1 180 ? 30.069 -0.904 -25.976 1.00 59.38 180 GLY A CA 1
ATOM 1435 C C . GLY A 1 180 ? 29.178 -1.109 -27.209 1.00 59.38 180 GLY A C 1
ATOM 1436 O O . GLY A 1 180 ? 29.632 -0.893 -28.333 1.00 59.38 180 GLY A O 1
ATOM 1437 N N . ILE A 1 181 ? 27.916 -1.521 -27.042 1.00 60.50 181 ILE A N 1
ATOM 1438 C CA . ILE A 1 181 ? 26.993 -1.710 -28.170 1.00 60.50 181 ILE A CA 1
ATOM 1439 C C . ILE A 1 181 ? 26.294 -0.377 -28.437 1.00 60.50 181 ILE A C 1
ATOM 1441 O O . ILE A 1 181 ? 25.507 0.095 -27.621 1.00 60.50 181 ILE A O 1
ATOM 1445 N N . ARG A 1 182 ? 26.575 0.230 -29.596 1.00 45.53 182 ARG A N 1
ATOM 1446 C CA . ARG A 1 182 ? 26.025 1.521 -30.043 1.00 45.53 182 ARG A CA 1
ATOM 1447 C C . ARG A 1 182 ? 24.513 1.416 -30.300 1.00 45.53 182 ARG A C 1
ATOM 1449 O O . ARG A 1 182 ? 24.066 1.367 -31.442 1.00 45.53 182 ARG A O 1
ATOM 1456 N N . GLN A 1 183 ? 23.711 1.355 -29.240 1.00 54.38 183 GLN A N 1
ATOM 1457 C CA . GLN A 1 183 ? 22.258 1.467 -29.320 1.00 54.38 183 GLN A CA 1
ATOM 1458 C C . GLN A 1 183 ? 21.879 2.948 -29.418 1.00 54.38 183 GLN A C 1
ATOM 1460 O O . GLN A 1 183 ? 22.274 3.772 -28.601 1.00 54.38 183 GLN A O 1
ATOM 1465 N N . LYS A 1 184 ? 21.140 3.281 -30.479 1.00 45.75 184 LYS A N 1
ATOM 1466 C CA . LYS A 1 184 ? 20.900 4.643 -30.985 1.00 45.75 184 LYS A CA 1
ATOM 1467 C C . LYS A 1 184 ? 20.018 5.522 -30.079 1.00 45.75 184 LYS A C 1
ATOM 1469 O O . LYS A 1 184 ? 19.896 6.712 -30.341 1.00 45.75 184 LYS A O 1
ATOM 1474 N N . GLU A 1 185 ? 19.445 4.975 -29.008 1.00 57.09 185 GLU A N 1
ATOM 1475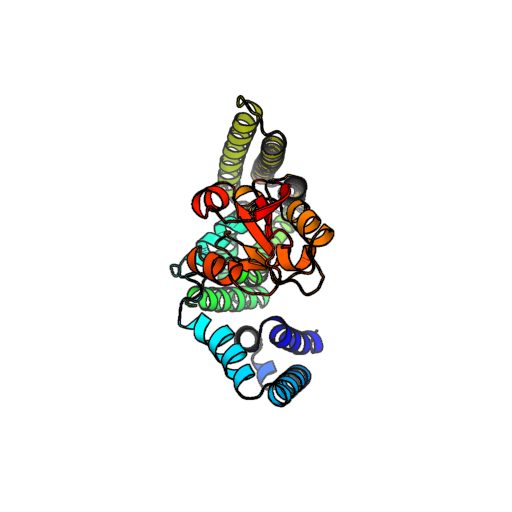 C CA . GLU A 1 185 ? 18.594 5.703 -28.062 1.00 57.09 185 GLU A CA 1
ATOM 1476 C C . GLU A 1 185 ? 18.932 5.290 -26.623 1.00 57.09 185 GLU A C 1
ATOM 1478 O O . GLU A 1 185 ? 18.751 4.131 -26.234 1.00 57.09 185 GLU A O 1
ATOM 1483 N N . SER A 1 186 ? 19.435 6.231 -25.815 1.00 59.97 186 SER A N 1
ATOM 1484 C CA . SER A 1 186 ? 19.654 5.991 -24.388 1.00 59.97 186 SER A CA 1
ATOM 1485 C C . SER A 1 186 ? 18.295 5.763 -23.727 1.00 59.97 186 SER A C 1
ATOM 1487 O O . SER A 1 186 ? 17.478 6.679 -23.674 1.00 59.97 186 SER A O 1
ATOM 1489 N N . GLY A 1 187 ? 18.045 4.565 -23.193 1.00 71.94 187 GLY A N 1
ATOM 1490 C CA . GLY A 1 187 ? 16.804 4.266 -22.459 1.00 71.94 187 GLY A CA 1
ATOM 1491 C C . GLY A 1 187 ? 16.595 5.136 -21.205 1.00 71.94 187 GLY A C 1
ATOM 1492 O O . GLY A 1 187 ? 15.516 5.126 -20.617 1.00 71.94 187 GLY A O 1
ATOM 1493 N N . TYR A 1 188 ? 17.617 5.897 -20.807 1.00 83.50 188 TYR A N 1
ATOM 1494 C CA . TYR A 1 188 ? 17.595 6.864 -19.717 1.00 83.50 188 TYR A CA 1
ATOM 1495 C C . TYR A 1 188 ? 16.867 8.154 -20.116 1.00 83.50 188 TYR A C 1
ATOM 1497 O O . TYR A 1 188 ? 17.272 8.847 -21.051 1.00 83.50 188 TYR A O 1
ATOM 1505 N N . SER A 1 189 ? 15.817 8.513 -19.372 1.00 88.44 189 SER A N 1
ATOM 1506 C CA . SER A 1 189 ? 15.103 9.777 -19.572 1.00 88.44 189 SER A CA 1
ATOM 1507 C C . SER A 1 189 ? 15.736 10.919 -18.777 1.00 88.44 189 SER A C 1
ATOM 1509 O O . SER A 1 189 ? 15.935 10.807 -17.566 1.00 88.44 189 SER A O 1
ATOM 1511 N N . ARG A 1 190 ? 15.948 12.076 -19.421 1.00 89.94 190 ARG A N 1
ATOM 1512 C CA . ARG A 1 190 ? 16.388 13.314 -18.741 1.00 89.94 190 ARG A CA 1
ATOM 1513 C C . ARG A 1 190 ? 15.405 13.776 -17.663 1.00 89.94 190 ARG A C 1
ATOM 1515 O O . ARG A 1 190 ? 15.820 14.410 -16.698 1.00 89.94 190 ARG A O 1
ATOM 1522 N N . SER A 1 191 ? 14.120 13.432 -17.797 1.00 93.00 191 SER A N 1
ATOM 1523 C CA . SER A 1 191 ? 13.109 13.770 -16.793 1.00 93.00 191 SER A CA 1
ATOM 1524 C C . SER A 1 191 ? 13.412 13.142 -15.432 1.00 93.00 191 SER A C 1
ATOM 1526 O O . SER A 1 191 ? 13.140 13.773 -14.419 1.00 93.00 191 SER A O 1
ATOM 1528 N N . TRP A 1 192 ? 14.022 11.954 -15.378 1.00 94.94 192 TRP A N 1
ATOM 1529 C CA . TRP A 1 192 ? 14.367 11.308 -14.108 1.00 94.94 192 TRP A CA 1
ATOM 1530 C C . TRP A 1 192 ? 15.466 12.046 -13.358 1.00 94.94 192 TRP A C 1
ATOM 1532 O O . TRP A 1 192 ? 15.348 12.217 -12.152 1.00 94.94 192 TRP A O 1
ATOM 1542 N N . VAL A 1 193 ? 16.485 12.547 -14.064 1.00 96.00 193 VAL A N 1
ATOM 1543 C CA . VAL A 1 193 ? 17.544 13.369 -13.454 1.00 96.00 193 VAL A CA 1
ATOM 1544 C C . VAL A 1 193 ? 16.939 14.620 -12.820 1.00 96.00 193 VAL A C 1
ATOM 1546 O O . VAL A 1 193 ? 17.238 14.936 -11.673 1.00 96.00 193 VAL A O 1
ATOM 1549 N N . VAL A 1 194 ? 16.047 15.302 -13.547 1.00 97.00 194 VAL A N 1
ATOM 1550 C CA . VAL A 1 194 ? 15.368 16.510 -13.057 1.00 97.00 194 VAL A CA 1
ATOM 1551 C C . VAL A 1 194 ? 14.475 16.191 -11.859 1.00 97.00 194 VAL A C 1
ATOM 1553 O O . VAL A 1 194 ? 14.565 16.866 -10.840 1.00 97.00 194 VAL A O 1
ATOM 1556 N N . LEU A 1 195 ? 13.646 15.147 -11.947 1.00 97.00 195 LEU A N 1
ATOM 1557 C CA . LEU A 1 195 ? 12.731 14.761 -10.871 1.00 97.00 195 LEU A CA 1
ATOM 1558 C C . LEU A 1 195 ? 13.493 14.342 -9.610 1.00 97.00 195 LEU A C 1
ATOM 1560 O O . LEU A 1 195 ? 13.218 14.873 -8.536 1.00 97.00 195 LEU A O 1
ATOM 1564 N N . PHE A 1 196 ? 14.486 13.455 -9.728 1.00 98.00 196 PHE A N 1
ATOM 1565 C CA . PHE A 1 196 ? 15.327 13.070 -8.595 1.00 98.00 196 PHE A CA 1
ATOM 1566 C C . PHE A 1 196 ? 16.087 14.262 -8.017 1.00 98.00 196 PHE A C 1
ATOM 1568 O O . PHE A 1 196 ? 16.135 14.397 -6.800 1.00 98.00 196 PHE A O 1
ATOM 1575 N N . GLY A 1 197 ? 16.605 15.162 -8.858 1.00 98.00 197 GLY A N 1
ATOM 1576 C CA . GLY A 1 197 ? 17.255 16.394 -8.412 1.00 98.00 197 GLY A CA 1
ATOM 1577 C C . GLY A 1 197 ? 16.324 17.296 -7.597 1.00 98.00 197 GLY A C 1
ATOM 1578 O O . GLY A 1 197 ? 16.688 17.712 -6.500 1.00 98.00 197 GLY A O 1
ATOM 1579 N N . ILE A 1 198 ? 15.104 17.548 -8.083 1.00 98.00 198 ILE A N 1
ATOM 1580 C CA . ILE A 1 198 ? 14.099 18.362 -7.378 1.00 98.00 198 ILE A CA 1
ATOM 1581 C C . ILE A 1 198 ? 13.747 17.735 -6.025 1.00 98.00 198 ILE A C 1
ATOM 1583 O O . ILE A 1 198 ? 13.790 18.420 -5.003 1.00 98.00 198 ILE A O 1
ATOM 1587 N N . PHE A 1 199 ? 13.433 16.435 -5.995 1.00 97.88 199 PHE A N 1
ATOM 1588 C CA . PHE A 1 199 ? 13.082 15.757 -4.746 1.00 97.88 199 PHE A CA 1
ATOM 1589 C C . PHE A 1 199 ? 14.267 15.657 -3.782 1.00 97.88 199 PHE A C 1
ATOM 1591 O O . PHE A 1 199 ? 14.069 15.785 -2.577 1.00 97.88 199 PHE A O 1
ATOM 1598 N N . ALA A 1 200 ? 15.494 15.496 -4.283 1.00 98.25 200 ALA A N 1
ATOM 1599 C CA . ALA A 1 200 ? 16.694 15.520 -3.456 1.00 98.25 200 ALA A CA 1
ATOM 1600 C C . ALA A 1 200 ? 16.901 16.891 -2.801 1.00 98.25 200 ALA A C 1
ATOM 1602 O O . ALA A 1 200 ? 17.148 16.957 -1.601 1.00 98.25 200 ALA A O 1
ATOM 1603 N N . ILE A 1 201 ? 16.758 17.986 -3.558 1.00 98.50 201 ILE A N 1
ATOM 1604 C CA . ILE A 1 201 ? 16.866 19.353 -3.022 1.00 98.50 201 ILE A CA 1
ATOM 1605 C C . ILE A 1 201 ? 15.787 19.597 -1.964 1.00 98.50 201 ILE A C 1
ATOM 1607 O O . ILE A 1 201 ? 16.094 20.091 -0.880 1.00 98.50 201 ILE A O 1
ATOM 1611 N N . ALA A 1 202 ? 14.540 19.210 -2.244 1.00 98.12 202 ALA A N 1
ATOM 1612 C CA . ALA A 1 202 ? 13.444 19.336 -1.288 1.00 98.12 202 ALA A CA 1
ATOM 1613 C C . ALA A 1 202 ? 13.706 18.527 -0.004 1.00 98.12 202 ALA A C 1
ATOM 1615 O O . ALA A 1 202 ? 13.505 19.040 1.097 1.00 98.12 202 ALA A O 1
ATOM 1616 N N . ALA A 1 203 ? 14.203 17.293 -0.129 1.00 97.88 203 ALA A N 1
ATOM 1617 C CA . ALA A 1 203 ? 14.535 16.439 1.007 1.00 97.88 203 ALA A CA 1
ATOM 1618 C C . ALA A 1 203 ? 15.724 16.982 1.820 1.00 97.88 203 ALA A C 1
ATOM 1620 O O . ALA A 1 203 ? 15.666 16.965 3.047 1.00 97.88 203 ALA A O 1
ATOM 1621 N N . TRP A 1 204 ? 16.756 17.540 1.173 1.00 98.50 204 TRP A N 1
ATOM 1622 C CA . TRP A 1 204 ? 17.857 18.229 1.857 1.00 98.50 204 TRP A CA 1
ATOM 1623 C C . TRP A 1 204 ? 17.373 19.463 2.619 1.00 98.50 204 TRP A C 1
ATOM 1625 O O . TRP A 1 204 ? 17.705 19.627 3.792 1.00 98.50 204 TRP A O 1
ATOM 1635 N N . ALA A 1 205 ? 16.553 20.305 1.984 1.00 98.19 205 ALA A N 1
ATOM 1636 C CA . ALA A 1 205 ? 15.982 21.488 2.621 1.00 98.19 205 ALA A CA 1
ATOM 1637 C C . ALA A 1 205 ? 15.118 21.111 3.835 1.00 98.19 205 ALA A C 1
ATOM 1639 O O . ALA A 1 205 ? 15.258 21.705 4.904 1.00 98.19 205 ALA A O 1
ATOM 1640 N N . ALA A 1 206 ? 14.276 20.082 3.700 1.00 97.38 206 ALA A N 1
ATOM 1641 C CA . ALA A 1 206 ? 13.456 19.575 4.793 1.00 97.38 206 ALA A CA 1
ATOM 1642 C C . ALA A 1 206 ? 14.317 18.970 5.916 1.00 97.38 206 ALA A C 1
ATOM 1644 O O . ALA A 1 206 ? 14.105 19.284 7.085 1.00 97.38 206 ALA A O 1
ATOM 1645 N N . SER A 1 207 ? 15.332 18.168 5.578 1.00 97.81 207 SER A N 1
ATOM 1646 C CA . SER A 1 207 ? 16.287 17.620 6.547 1.00 97.81 207 SER A CA 1
ATOM 1647 C C . SER A 1 207 ? 16.976 18.723 7.347 1.00 97.81 207 SER A C 1
ATOM 1649 O O . SER A 1 207 ? 17.091 18.608 8.566 1.00 97.81 207 SER A O 1
ATOM 1651 N N . PHE A 1 208 ? 17.436 19.781 6.677 1.00 97.62 208 PHE A N 1
ATOM 1652 C CA . PHE A 1 208 ? 18.074 20.915 7.334 1.00 97.62 208 PHE A CA 1
ATOM 1653 C C . PHE A 1 208 ? 17.084 21.627 8.260 1.00 97.62 208 PHE A C 1
ATOM 1655 O O . PHE A 1 208 ? 17.356 21.775 9.446 1.00 97.62 208 PHE A O 1
ATOM 1662 N N . TYR A 1 209 ? 15.891 21.955 7.759 1.00 97.31 209 TYR A N 1
ATOM 1663 C CA . TYR A 1 209 ? 14.840 22.614 8.533 1.00 97.31 209 TYR A CA 1
ATOM 1664 C C . TYR A 1 209 ? 14.470 21.854 9.819 1.00 97.31 209 TYR A C 1
ATOM 1666 O O . TYR A 1 209 ? 14.433 22.442 10.901 1.00 97.31 209 TYR A O 1
ATOM 1674 N N . PHE A 1 210 ? 14.234 20.540 9.735 1.00 96.62 210 PHE A N 1
ATOM 1675 C CA . PHE A 1 210 ? 13.885 19.727 10.907 1.00 96.62 210 PHE A CA 1
ATOM 1676 C C . PHE A 1 210 ? 15.070 19.476 11.850 1.00 96.62 210 PHE A C 1
ATOM 1678 O O . PHE A 1 210 ? 14.850 19.265 13.044 1.00 96.62 210 PHE A O 1
ATOM 1685 N N . GLY A 1 211 ? 16.305 19.538 11.344 1.00 96.44 211 GLY A N 1
ATOM 1686 C CA . GLY A 1 211 ? 17.526 19.395 12.135 1.00 96.44 211 GLY A CA 1
ATOM 1687 C C . GLY A 1 211 ? 17.965 20.669 12.863 1.00 96.44 211 GLY A C 1
ATOM 1688 O O . GLY A 1 211 ? 18.614 20.567 13.900 1.00 96.44 211 GLY A O 1
ATOM 1689 N N . THR A 1 212 ? 17.610 21.858 12.360 1.00 95.38 212 THR A N 1
ATOM 1690 C CA . THR A 1 212 ? 18.059 23.150 12.922 1.00 95.38 212 THR A CA 1
ATOM 1691 C C . THR A 1 212 ? 16.962 23.960 13.609 1.00 95.38 212 THR A C 1
ATOM 1693 O O . THR A 1 212 ? 17.233 25.047 14.120 1.00 95.38 212 THR A O 1
ATOM 1696 N N . ARG A 1 213 ? 15.710 23.487 13.611 1.00 94.44 213 ARG A N 1
ATOM 1697 C CA . ARG A 1 213 ? 14.616 24.152 14.338 1.00 94.44 213 ARG A CA 1
ATOM 1698 C C . ARG A 1 213 ? 14.860 24.130 15.863 1.00 94.44 213 ARG A C 1
ATOM 1700 O O . ARG A 1 213 ? 15.556 23.237 16.338 1.00 94.44 213 ARG A O 1
ATOM 1707 N N . PRO A 1 214 ? 14.240 25.034 16.652 1.00 92.56 214 PRO A N 1
ATOM 1708 C CA . PRO A 1 214 ? 14.479 25.137 18.101 1.00 92.56 214 PRO A CA 1
ATOM 1709 C C . PRO A 1 214 ? 14.253 23.841 18.898 1.00 92.56 214 PRO A C 1
ATOM 1711 O O . PRO A 1 214 ? 14.911 23.614 19.907 1.00 92.56 214 PRO A O 1
ATOM 1714 N N . LEU A 1 215 ? 13.333 22.987 18.436 1.00 92.06 215 LEU A N 1
ATOM 1715 C CA . LEU A 1 215 ? 13.097 21.639 18.960 1.00 92.06 215 LEU A CA 1
ATOM 1716 C C . LEU A 1 215 ? 13.403 20.615 17.857 1.00 92.06 215 LEU A C 1
ATOM 1718 O O . LEU A 1 215 ? 12.481 20.201 17.144 1.00 92.06 215 LEU A O 1
ATOM 1722 N N . PRO A 1 216 ? 14.679 20.265 17.633 1.00 92.44 216 PRO A N 1
ATOM 1723 C CA . PRO A 1 216 ? 15.088 19.473 16.478 1.00 92.44 216 PRO A CA 1
ATOM 1724 C C . PRO A 1 216 ? 14.493 18.063 16.511 1.00 92.44 216 PRO A C 1
ATOM 1726 O O . PRO A 1 216 ? 14.397 17.429 17.559 1.00 92.44 216 PRO A O 1
ATOM 1729 N N . ASP A 1 217 ? 14.102 17.569 15.338 1.00 94.38 217 ASP A N 1
ATOM 1730 C CA . ASP A 1 217 ? 13.650 16.190 15.144 1.00 94.38 217 ASP A CA 1
ATOM 1731 C C . ASP A 1 217 ? 14.707 15.416 14.367 1.00 94.38 217 ASP A C 1
ATOM 1733 O O . ASP A 1 217 ? 14.671 15.325 13.140 1.00 94.38 217 ASP A O 1
ATOM 1737 N N . PHE A 1 218 ? 15.695 14.893 15.091 1.00 94.44 218 PHE A N 1
ATOM 1738 C CA . PHE A 1 218 ? 16.822 14.188 14.482 1.00 94.44 218 PHE A CA 1
ATOM 1739 C C . PHE A 1 218 ? 16.403 12.897 13.767 1.00 94.44 218 PHE A C 1
ATOM 1741 O O . PHE A 1 218 ? 17.041 12.509 12.788 1.00 94.44 218 PHE A O 1
ATOM 1748 N N . ALA A 1 219 ? 15.323 12.245 14.210 1.00 94.56 219 ALA A N 1
ATOM 1749 C CA . ALA A 1 219 ? 14.794 11.056 13.549 1.00 94.56 219 ALA A CA 1
ATOM 1750 C C . ALA A 1 219 ? 14.218 11.412 12.170 1.00 94.56 219 ALA A C 1
ATOM 1752 O O . ALA A 1 219 ? 14.569 10.787 11.171 1.00 94.56 219 ALA A O 1
ATOM 1753 N N . LEU A 1 220 ? 13.403 12.468 12.093 1.00 94.81 220 LEU A N 1
ATOM 1754 C CA . LEU A 1 220 ? 12.856 12.938 10.822 1.00 94.81 220 LEU A CA 1
ATOM 1755 C C . LEU A 1 220 ? 13.941 13.539 9.919 1.00 94.81 220 LEU A C 1
ATOM 1757 O O . LEU A 1 220 ? 13.965 13.267 8.720 1.00 94.81 220 LEU A O 1
ATOM 1761 N N . ALA A 1 221 ? 14.868 14.314 10.486 1.00 96.62 221 ALA A N 1
ATOM 1762 C CA . ALA A 1 221 ? 15.981 14.893 9.742 1.00 96.62 221 ALA A CA 1
ATOM 1763 C C . ALA A 1 221 ? 16.887 13.809 9.136 1.00 96.62 221 ALA A C 1
ATOM 1765 O O . ALA A 1 221 ? 17.183 13.864 7.948 1.00 96.62 221 ALA A O 1
ATOM 1766 N N . SER A 1 222 ? 17.275 12.782 9.902 1.00 96.06 222 SER A N 1
ATOM 1767 C CA . SER A 1 222 ? 18.109 11.680 9.390 1.00 96.06 222 SER A CA 1
ATOM 1768 C C . SER A 1 222 ? 17.403 10.841 8.320 1.00 96.06 222 SER A C 1
ATOM 1770 O O . SER A 1 222 ? 18.025 10.483 7.320 1.00 96.06 222 SER A O 1
ATOM 1772 N N . LEU A 1 223 ? 16.098 10.589 8.472 1.00 96.69 223 LEU A N 1
ATOM 1773 C CA . LEU A 1 223 ? 15.272 9.946 7.447 1.00 96.69 223 LEU A CA 1
ATOM 1774 C C . LEU A 1 223 ? 15.291 10.742 6.136 1.00 96.69 223 LEU A C 1
ATOM 1776 O O . LEU A 1 223 ? 15.542 10.179 5.067 1.00 96.69 223 LEU A O 1
ATOM 1780 N N . LEU A 1 224 ? 15.046 12.053 6.218 1.00 97.56 224 LEU A N 1
ATOM 1781 C CA . LEU A 1 224 ? 15.029 12.941 5.057 1.00 97.56 224 LEU A CA 1
ATOM 1782 C C . LEU A 1 224 ? 16.416 13.075 4.425 1.00 97.56 224 LEU A C 1
ATOM 1784 O O . LEU A 1 224 ? 16.510 13.063 3.202 1.00 97.56 224 LEU A O 1
ATOM 1788 N N . ALA A 1 225 ? 17.487 13.117 5.222 1.00 97.94 225 ALA A N 1
ATOM 1789 C CA . ALA A 1 225 ? 18.864 13.109 4.732 1.00 97.94 225 ALA A CA 1
ATOM 1790 C C . ALA A 1 225 ? 19.200 11.816 3.974 1.00 97.94 225 ALA A C 1
ATOM 1792 O O . ALA A 1 225 ? 19.792 11.871 2.897 1.00 97.94 225 ALA A O 1
ATOM 1793 N N . ALA A 1 226 ? 18.791 10.651 4.492 1.00 97.94 226 ALA A N 1
ATOM 1794 C CA . ALA A 1 226 ? 19.000 9.368 3.823 1.00 97.94 226 ALA A CA 1
ATOM 1795 C C . ALA A 1 226 ? 18.273 9.312 2.468 1.00 97.94 226 ALA A C 1
ATOM 1797 O O . ALA A 1 226 ? 18.852 8.884 1.465 1.00 97.94 226 ALA A O 1
ATOM 1798 N N . MET A 1 227 ? 17.029 9.801 2.418 1.00 97.88 227 MET A N 1
ATOM 1799 C CA . MET A 1 227 ? 16.275 9.932 1.169 1.00 97.88 227 MET A CA 1
ATOM 1800 C C . MET A 1 227 ? 16.950 10.926 0.213 1.00 97.88 227 MET A C 1
ATOM 1802 O O . MET A 1 227 ? 17.136 10.624 -0.964 1.00 97.88 227 MET A O 1
ATOM 1806 N N . ALA A 1 228 ? 17.373 12.089 0.712 1.00 98.31 228 ALA A N 1
ATOM 1807 C CA . ALA A 1 228 ? 18.032 13.122 -0.079 1.00 98.31 228 ALA A CA 1
ATOM 1808 C C . ALA A 1 228 ? 19.326 12.608 -0.720 1.00 98.31 228 ALA A C 1
ATOM 1810 O O . ALA A 1 228 ? 19.509 12.754 -1.927 1.00 98.31 228 ALA A O 1
ATOM 1811 N N . LEU A 1 229 ? 20.178 11.933 0.059 1.00 98.44 229 LEU A N 1
ATOM 1812 C CA . LEU A 1 229 ? 21.405 11.304 -0.427 1.00 98.44 229 LEU A CA 1
ATOM 1813 C C . LEU A 1 229 ? 21.104 10.248 -1.496 1.00 98.44 229 LEU A C 1
ATOM 1815 O O . LEU A 1 229 ? 21.717 10.268 -2.562 1.00 98.44 229 LEU A O 1
ATOM 1819 N N . THR A 1 230 ? 20.129 9.371 -1.241 1.00 98.38 230 THR A N 1
ATOM 1820 C CA . THR A 1 230 ? 19.698 8.334 -2.192 1.00 98.38 230 THR A CA 1
ATOM 1821 C C . THR A 1 230 ? 19.301 8.946 -3.533 1.00 98.38 230 THR A C 1
ATOM 1823 O O . THR A 1 230 ? 19.789 8.524 -4.581 1.00 98.38 230 THR A O 1
ATOM 1826 N N . LEU A 1 231 ? 18.454 9.977 -3.507 1.00 98.44 231 LEU A N 1
ATOM 1827 C CA . LEU A 1 231 ? 17.967 10.650 -4.709 1.00 98.44 231 LEU A CA 1
ATOM 1828 C C . LEU A 1 231 ? 19.068 11.459 -5.410 1.00 98.44 231 LEU A C 1
ATOM 1830 O O . LEU A 1 231 ? 19.126 11.452 -6.637 1.00 98.44 231 LEU A O 1
ATOM 1834 N N . SER A 1 232 ? 19.972 12.110 -4.666 1.00 98.44 232 SER A N 1
ATOM 1835 C CA . SER A 1 232 ? 21.134 12.809 -5.235 1.00 98.44 232 SER A CA 1
ATOM 1836 C C . SER A 1 232 ? 22.056 11.847 -5.985 1.00 98.44 232 SER A C 1
ATOM 1838 O O . SER A 1 232 ? 22.406 12.102 -7.138 1.00 98.44 232 SER A O 1
ATOM 1840 N N . VAL A 1 233 ? 22.426 10.726 -5.359 1.00 98.38 233 VAL A N 1
ATOM 1841 C CA . VAL A 1 233 ? 23.303 9.725 -5.982 1.00 98.38 233 VAL A CA 1
ATOM 1842 C C . VAL A 1 233 ? 22.599 9.072 -7.172 1.00 98.38 233 VAL A C 1
ATOM 1844 O O . VAL A 1 233 ? 23.196 8.971 -8.243 1.00 98.38 233 VAL A O 1
ATOM 1847 N N . ALA A 1 234 ? 21.316 8.718 -7.043 1.00 97.56 234 ALA A N 1
ATOM 1848 C CA . ALA A 1 234 ? 20.530 8.187 -8.156 1.00 97.56 234 ALA A CA 1
ATOM 1849 C C . ALA A 1 234 ? 20.460 9.174 -9.336 1.00 97.56 234 ALA A C 1
ATOM 1851 O O . ALA A 1 234 ? 20.654 8.764 -10.477 1.00 97.56 234 ALA A O 1
ATOM 1852 N N . ALA A 1 235 ? 20.260 10.475 -9.090 1.00 97.38 235 ALA A N 1
ATOM 1853 C CA . ALA A 1 235 ? 20.255 11.494 -10.142 1.00 97.38 235 ALA A CA 1
ATOM 1854 C C . ALA A 1 235 ? 21.597 11.564 -10.891 1.00 97.38 235 ALA A C 1
ATOM 1856 O O . ALA A 1 235 ? 21.609 11.627 -12.122 1.00 97.38 235 ALA A O 1
ATOM 1857 N N . ILE A 1 236 ? 22.720 11.511 -10.164 1.00 97.12 236 ILE A N 1
ATOM 1858 C CA . ILE A 1 236 ? 24.070 11.523 -10.749 1.00 97.12 236 ILE A CA 1
ATOM 1859 C C . ILE A 1 236 ? 24.307 10.264 -11.591 1.00 97.12 236 ILE A C 1
ATOM 1861 O O . ILE A 1 236 ? 24.791 10.370 -12.717 1.00 97.12 236 ILE A O 1
ATOM 1865 N N . LEU A 1 237 ? 23.955 9.083 -11.078 1.00 95.12 237 LEU A N 1
ATOM 1866 C CA . LEU A 1 237 ? 24.152 7.815 -11.786 1.00 95.12 237 LEU A CA 1
ATOM 1867 C C . LEU A 1 237 ? 23.269 7.718 -13.038 1.00 95.12 237 LEU A C 1
ATOM 1869 O O . LEU A 1 237 ? 23.764 7.370 -14.107 1.00 95.12 237 LEU A O 1
ATOM 1873 N N . VAL A 1 238 ? 22.007 8.152 -12.962 1.00 93.81 238 VAL A N 1
ATOM 1874 C CA . VAL A 1 238 ? 21.125 8.263 -14.138 1.00 93.81 238 VAL A CA 1
ATOM 1875 C C . VAL A 1 238 ? 21.699 9.237 -15.170 1.00 93.81 238 VAL A C 1
ATOM 1877 O O . VAL A 1 238 ? 21.674 8.939 -16.364 1.00 93.81 238 VAL A O 1
ATOM 1880 N N . ALA A 1 239 ? 22.253 10.378 -14.745 1.00 92.94 239 ALA A N 1
ATOM 1881 C CA . ALA A 1 239 ? 22.896 11.332 -15.653 1.00 92.94 239 ALA A CA 1
ATOM 1882 C C . ALA A 1 239 ? 24.146 10.747 -16.334 1.00 92.94 239 ALA A C 1
ATOM 1884 O O . ALA A 1 239 ? 24.437 11.086 -17.481 1.00 92.94 239 ALA A O 1
ATOM 1885 N N . ARG A 1 240 ? 24.851 9.839 -15.649 1.00 91.38 240 ARG A N 1
ATOM 1886 C CA . ARG A 1 240 ? 25.990 9.071 -16.176 1.00 91.38 240 ARG A CA 1
ATOM 1887 C C . ARG A 1 240 ? 25.582 7.824 -16.965 1.00 91.38 240 ARG A C 1
ATOM 1889 O O . ARG A 1 240 ? 26.459 7.171 -17.517 1.00 91.38 240 ARG A O 1
ATOM 1896 N N . GLN A 1 241 ? 24.283 7.522 -17.052 1.00 89.75 241 GLN A N 1
ATOM 1897 C CA . GLN A 1 241 ? 23.740 6.303 -17.668 1.00 89.75 241 GLN A CA 1
ATOM 1898 C C . GLN A 1 241 ? 24.258 5.007 -17.018 1.00 89.75 241 GLN A C 1
ATOM 1900 O O . GLN A 1 241 ? 24.329 3.960 -17.663 1.00 89.75 241 GLN A O 1
ATOM 1905 N N . ASP A 1 242 ? 24.601 5.085 -15.734 1.00 89.81 242 ASP A N 1
ATOM 1906 C CA . ASP A 1 242 ? 25.137 3.981 -14.948 1.00 89.81 242 ASP A CA 1
ATOM 1907 C C . ASP A 1 242 ? 23.984 3.179 -14.319 1.00 89.81 242 ASP A C 1
ATOM 1909 O O . ASP A 1 242 ? 23.201 3.771 -13.565 1.00 89.81 242 ASP A O 1
ATOM 1913 N N . PRO A 1 243 ? 23.847 1.865 -14.606 1.00 91.06 243 PRO A N 1
ATOM 1914 C CA . PRO A 1 243 ? 22.752 1.040 -14.096 1.00 91.06 243 PRO A CA 1
ATOM 1915 C C . PRO A 1 243 ? 22.743 0.907 -12.567 1.00 91.06 243 PRO A C 1
ATOM 1917 O O . PRO A 1 243 ? 21.676 0.642 -12.006 1.00 91.06 243 PRO A O 1
ATOM 1920 N N . GLU A 1 244 ? 23.864 1.164 -11.882 1.00 94.06 244 GLU A N 1
ATOM 1921 C CA . GLU A 1 244 ? 23.977 1.093 -10.417 1.00 94.06 244 GLU A CA 1
ATOM 1922 C C . GLU A 1 244 ? 22.994 2.019 -9.684 1.00 94.06 244 GLU A C 1
ATOM 1924 O O . GLU A 1 244 ? 22.680 1.805 -8.510 1.00 94.06 244 GLU A O 1
ATOM 1929 N N . PHE A 1 245 ? 22.409 3.007 -10.377 1.00 95.12 245 PHE A N 1
ATOM 1930 C CA . PHE A 1 245 ? 21.323 3.815 -9.822 1.00 95.12 245 PHE A CA 1
ATOM 1931 C C . PHE A 1 245 ? 20.153 2.961 -9.305 1.00 95.12 245 PHE A C 1
ATOM 1933 O O . PHE A 1 245 ? 19.510 3.358 -8.336 1.00 95.12 245 PHE A O 1
ATOM 1940 N N . LEU A 1 246 ? 19.882 1.792 -9.907 1.00 95.56 246 LEU A N 1
ATOM 1941 C CA . LEU A 1 246 ? 18.835 0.876 -9.444 1.00 95.56 246 LEU A CA 1
ATOM 1942 C C . LEU A 1 246 ? 19.168 0.274 -8.082 1.00 95.56 246 LEU A C 1
ATOM 1944 O O . LEU A 1 246 ? 18.294 0.210 -7.214 1.00 95.56 246 LEU A O 1
ATOM 1948 N N . ALA A 1 247 ? 20.418 -0.143 -7.882 1.00 96.25 247 ALA A N 1
ATOM 1949 C CA . ALA A 1 247 ? 20.878 -0.688 -6.612 1.00 96.25 247 ALA A CA 1
ATOM 1950 C C . ALA A 1 247 ? 20.830 0.391 -5.524 1.00 96.25 247 ALA A C 1
ATOM 1952 O O . ALA A 1 247 ? 20.245 0.167 -4.463 1.00 96.25 247 ALA A O 1
ATOM 1953 N N . VAL A 1 248 ? 21.346 1.589 -5.826 1.00 97.62 248 VAL A N 1
ATOM 1954 C CA . VAL A 1 248 ? 21.300 2.744 -4.918 1.00 97.62 248 VAL A CA 1
ATOM 1955 C C . VAL A 1 248 ? 19.865 3.111 -4.557 1.00 97.62 248 VAL A C 1
ATOM 1957 O O . VAL A 1 248 ? 19.559 3.267 -3.379 1.00 97.62 248 VAL A O 1
ATOM 1960 N N . LEU A 1 249 ? 18.965 3.215 -5.538 1.00 97.25 249 LEU A N 1
ATOM 1961 C CA . LEU A 1 249 ? 17.576 3.590 -5.286 1.00 97.25 249 LEU A CA 1
ATOM 1962 C C . LEU A 1 249 ? 16.848 2.527 -4.454 1.00 97.25 249 LEU A C 1
ATOM 1964 O O . LEU A 1 249 ? 16.106 2.878 -3.538 1.00 97.25 249 LEU A O 1
ATOM 1968 N N . THR A 1 250 ? 17.084 1.240 -4.728 1.00 96.62 250 THR A N 1
ATOM 1969 C CA . THR A 1 250 ? 16.465 0.123 -3.994 1.00 96.62 250 THR A CA 1
ATOM 1970 C C . THR A 1 250 ? 16.916 0.100 -2.538 1.00 96.62 250 THR A C 1
ATOM 1972 O O . THR A 1 250 ? 16.085 0.170 -1.630 1.00 96.62 250 THR A O 1
ATOM 1975 N N . TRP A 1 251 ? 18.229 0.038 -2.306 1.00 97.75 251 TRP A N 1
ATOM 1976 C CA . TRP A 1 251 ? 18.788 -0.039 -0.959 1.00 97.75 251 TRP A CA 1
ATOM 1977 C C . TRP A 1 251 ? 18.594 1.257 -0.183 1.00 97.75 251 TRP A C 1
ATOM 1979 O O . TRP A 1 251 ? 18.245 1.211 0.992 1.00 97.75 251 TRP A O 1
ATOM 1989 N N . GLY A 1 252 ? 18.739 2.407 -0.836 1.00 97.69 252 GLY A N 1
ATOM 1990 C CA . GLY A 1 252 ? 18.487 3.704 -0.222 1.00 97.69 252 GLY A CA 1
ATOM 1991 C C . GLY A 1 252 ? 17.034 3.863 0.227 1.00 97.69 252 GLY A C 1
ATOM 1992 O O . GLY A 1 252 ? 16.791 4.225 1.375 1.00 97.69 252 GLY A O 1
ATOM 1993 N N . THR A 1 253 ? 16.062 3.474 -0.612 1.00 96.25 253 THR A N 1
ATOM 1994 C CA . THR A 1 253 ? 14.639 3.458 -0.219 1.00 96.25 253 THR A CA 1
ATOM 1995 C C . THR A 1 253 ? 14.394 2.500 0.947 1.00 96.25 253 THR A C 1
ATOM 1997 O O . THR A 1 253 ? 13.679 2.850 1.885 1.00 96.25 253 THR A O 1
ATOM 2000 N N . PHE A 1 254 ? 15.005 1.310 0.930 1.00 97.00 254 PHE A N 1
ATOM 2001 C CA . PHE A 1 254 ? 14.900 0.351 2.031 1.00 97.00 254 PHE A CA 1
ATOM 2002 C C . PHE A 1 254 ? 15.452 0.921 3.345 1.00 97.00 254 PHE A C 1
ATOM 2004 O O . PHE A 1 254 ? 14.792 0.822 4.376 1.00 97.00 254 PHE A O 1
ATOM 2011 N N . VAL A 1 255 ? 16.615 1.578 3.309 1.00 97.25 255 VAL A N 1
ATOM 2012 C CA . VAL A 1 255 ? 17.201 2.253 4.475 1.00 97.25 255 VAL A CA 1
ATOM 2013 C C . VAL A 1 255 ? 16.297 3.384 4.965 1.00 97.25 255 VAL A C 1
ATOM 2015 O O . VAL A 1 255 ? 16.048 3.470 6.164 1.00 97.25 255 VAL A O 1
ATOM 2018 N N . THR A 1 256 ? 15.740 4.216 4.079 1.00 96.62 256 THR A N 1
ATOM 2019 C CA . THR A 1 256 ? 14.787 5.260 4.490 1.00 96.62 256 THR A CA 1
ATOM 2020 C C . THR A 1 256 ? 13.544 4.668 5.156 1.00 96.62 256 THR A C 1
ATOM 2022 O O . THR A 1 256 ? 13.109 5.174 6.189 1.00 96.62 256 THR A O 1
ATOM 2025 N N . LEU A 1 257 ? 12.980 3.586 4.610 1.00 95.06 257 LEU A N 1
ATOM 2026 C CA . LEU A 1 257 ? 11.831 2.902 5.210 1.00 95.06 257 LEU A CA 1
ATOM 2027 C C . LEU A 1 257 ? 12.184 2.267 6.558 1.00 95.06 257 LEU A C 1
ATOM 2029 O O . LEU A 1 257 ? 11.389 2.339 7.490 1.00 95.06 257 LEU A O 1
ATOM 2033 N N . LEU A 1 258 ? 13.377 1.692 6.691 1.00 95.94 258 LEU A N 1
ATOM 2034 C CA . LEU A 1 258 ? 13.858 1.164 7.962 1.00 95.94 258 LEU A CA 1
ATOM 2035 C C . LEU A 1 258 ? 13.971 2.279 9.010 1.00 95.94 258 LEU A C 1
ATOM 2037 O O . LEU A 1 258 ? 13.468 2.121 10.118 1.00 95.94 258 LEU A O 1
ATOM 2041 N N . LEU A 1 259 ? 14.555 3.427 8.649 1.00 96.00 259 LEU A N 1
ATOM 2042 C CA . LEU A 1 259 ? 14.618 4.602 9.525 1.00 96.00 259 LEU A CA 1
ATOM 2043 C C . LEU A 1 259 ? 13.218 5.099 9.908 1.00 96.00 259 LEU A C 1
ATOM 2045 O O . LEU A 1 259 ? 12.996 5.431 11.069 1.00 96.00 259 LEU A O 1
ATOM 2049 N N . LEU A 1 260 ? 12.257 5.086 8.976 1.00 94.75 260 LEU A N 1
ATOM 2050 C CA . LEU A 1 260 ? 10.859 5.412 9.271 1.00 94.75 260 LEU A CA 1
ATOM 2051 C C . LEU A 1 260 ? 10.276 4.468 10.324 1.00 94.75 260 LEU A C 1
ATOM 2053 O O . LEU A 1 260 ? 9.699 4.949 11.295 1.00 94.75 260 LEU A O 1
ATOM 2057 N N . MET A 1 261 ? 10.458 3.154 10.167 1.00 94.56 261 MET A N 1
ATOM 2058 C CA . MET A 1 261 ? 9.934 2.146 11.101 1.00 94.56 261 MET A CA 1
ATOM 2059 C C . MET A 1 261 ? 10.622 2.179 12.475 1.00 94.56 261 MET A C 1
ATOM 2061 O O . MET A 1 261 ? 10.009 1.819 13.478 1.00 94.56 261 MET A O 1
ATOM 2065 N N . LEU A 1 262 ? 11.880 2.623 12.537 1.00 93.25 262 LEU A N 1
ATOM 2066 C CA . LEU A 1 262 ? 12.604 2.842 13.794 1.00 93.25 262 LEU A CA 1
ATOM 2067 C C . LEU A 1 262 ? 12.232 4.172 14.472 1.00 93.25 262 LEU A C 1
ATOM 2069 O O . LEU A 1 262 ? 12.483 4.344 15.664 1.00 93.25 262 LEU A O 1
ATOM 2073 N N . SER A 1 263 ? 11.643 5.110 13.732 1.00 91.56 263 SER A N 1
ATOM 2074 C CA . SER A 1 263 ? 11.206 6.409 14.248 1.00 91.56 263 SER A CA 1
ATOM 2075 C C . SER A 1 263 ? 9.810 6.336 14.891 1.00 91.56 263 SER A C 1
ATOM 2077 O O . SER A 1 263 ? 9.045 5.419 14.604 1.00 91.56 263 SER A O 1
ATOM 2079 N N . PRO A 1 264 ? 9.402 7.319 15.712 1.00 87.69 264 PRO A N 1
ATOM 2080 C CA . PRO A 1 264 ? 8.024 7.398 16.207 1.00 87.69 264 PRO A CA 1
ATOM 2081 C C . PRO A 1 264 ? 7.009 7.830 15.129 1.00 87.69 264 PRO A C 1
ATOM 2083 O O . PRO A 1 264 ? 5.805 7.735 15.352 1.00 87.69 264 PRO A O 1
ATOM 2086 N N . HIS A 1 265 ? 7.470 8.284 13.957 1.00 88.25 265 HIS A N 1
ATOM 2087 C CA . HIS A 1 265 ? 6.641 8.950 12.942 1.00 88.25 265 HIS A CA 1
ATOM 2088 C C . HIS A 1 265 ? 5.710 8.020 12.164 1.00 88.25 265 HIS A C 1
ATOM 2090 O O . HIS A 1 265 ? 4.779 8.494 11.518 1.00 88.25 265 HIS A O 1
ATOM 2096 N N . TRP A 1 266 ? 5.921 6.703 12.221 1.00 87.94 266 TRP A N 1
ATOM 2097 C CA . TRP A 1 266 ? 4.991 5.752 11.606 1.00 87.94 266 TRP A CA 1
ATOM 2098 C C . TRP A 1 266 ? 3.743 5.502 12.470 1.00 87.94 266 TRP A C 1
ATOM 2100 O O . TRP A 1 266 ? 2.719 5.054 11.948 1.00 87.94 266 TRP A O 1
ATOM 2110 N N . ILE A 1 267 ? 3.795 5.805 13.775 1.00 83.62 267 ILE A N 1
ATOM 2111 C CA . ILE A 1 267 ? 2.699 5.552 14.720 1.00 83.62 267 ILE A CA 1
ATOM 2112 C C . ILE A 1 267 ? 1.758 6.759 14.767 1.00 83.62 267 ILE A C 1
ATOM 2114 O O . ILE A 1 267 ? 1.685 7.482 15.760 1.00 83.62 267 ILE A O 1
ATOM 2118 N N . TRP A 1 268 ? 1.004 6.961 13.687 1.00 73.44 268 TRP A N 1
ATOM 2119 C CA . TRP A 1 268 ? 0.031 8.055 13.588 1.00 73.44 268 TRP A CA 1
ATOM 2120 C C . TRP A 1 268 ? -0.990 8.050 14.744 1.00 73.44 268 TRP A C 1
ATOM 2122 O O . TRP A 1 268 ? -1.353 9.112 15.244 1.00 73.44 268 TRP A O 1
ATOM 2132 N N . GLU A 1 269 ? -1.378 6.872 15.257 1.00 74.19 269 GLU A N 1
ATOM 2133 C CA . GLU A 1 269 ? -2.350 6.745 16.358 1.00 74.19 269 GLU A CA 1
ATOM 2134 C C . GLU A 1 269 ? -1.906 7.508 17.620 1.00 74.19 269 GLU A C 1
ATOM 2136 O O . GLU A 1 269 ? -2.744 8.070 18.320 1.00 74.19 269 GLU A O 1
ATOM 2141 N N . LEU A 1 270 ? -0.598 7.579 17.901 1.00 71.75 270 LEU A N 1
ATOM 2142 C CA . LEU A 1 270 ? -0.074 8.292 19.074 1.00 71.75 270 LEU A CA 1
ATOM 2143 C C . LEU A 1 270 ? -0.085 9.815 18.907 1.00 71.75 270 LEU A C 1
ATOM 2145 O O . LEU A 1 270 ? -0.073 10.532 19.904 1.00 71.75 270 LEU A O 1
ATOM 2149 N N . SER A 1 271 ? -0.118 10.312 17.668 1.00 65.06 271 SER A N 1
ATOM 2150 C CA . SER A 1 271 ? -0.305 11.745 17.407 1.00 65.06 271 SER A CA 1
ATOM 2151 C C . SER A 1 271 ? -1.763 12.186 17.533 1.00 65.06 271 SER A C 1
ATOM 2153 O O . SER A 1 271 ? -2.023 13.355 17.802 1.00 65.06 271 SER A O 1
ATOM 2155 N N . GLU A 1 272 ? -2.709 11.256 17.391 1.00 69.88 272 GLU A N 1
ATOM 2156 C CA . GLU A 1 272 ? -4.141 11.550 17.464 1.00 69.88 272 GLU A CA 1
ATOM 2157 C C . GLU A 1 272 ? -4.767 11.138 18.801 1.00 69.88 272 GLU A C 1
ATOM 2159 O O . GLU A 1 272 ? -5.844 11.613 19.159 1.00 69.88 272 GLU A O 1
ATOM 2164 N N . THR A 1 273 ? -4.153 10.210 19.541 1.00 78.81 273 THR A N 1
ATOM 2165 C CA . THR A 1 273 ? -4.746 9.602 20.739 1.00 78.81 273 THR A CA 1
ATOM 2166 C C . THR A 1 273 ? -3.686 9.165 21.760 1.00 78.81 273 THR A C 1
ATOM 2168 O O . THR A 1 273 ? -2.548 8.845 21.439 1.00 78.81 273 THR A O 1
ATOM 2171 N N . TYR A 1 274 ? -4.087 9.105 23.031 1.00 84.88 274 TYR A N 1
ATOM 2172 C CA . TYR A 1 274 ? -3.278 8.628 24.158 1.00 84.88 274 TYR A CA 1
ATOM 2173 C C . TYR A 1 274 ? -2.786 7.173 23.988 1.00 84.88 274 TYR A C 1
ATOM 2175 O O . TYR A 1 274 ? -3.475 6.353 23.367 1.00 84.88 274 TYR A O 1
ATOM 2183 N N . PRO A 1 275 ? -1.650 6.775 24.590 1.00 87.19 275 PRO A N 1
ATOM 2184 C CA . PRO A 1 275 ? -1.129 5.419 24.448 1.00 87.19 275 PRO A CA 1
ATOM 2185 C C . PRO A 1 275 ? -2.011 4.376 25.157 1.00 87.19 275 PRO A C 1
ATOM 2187 O O . PRO A 1 275 ? -2.459 4.562 26.288 1.00 87.19 275 PRO A O 1
ATOM 2190 N N . VAL A 1 276 ? -2.248 3.238 24.491 1.00 89.88 276 VAL A N 1
ATOM 2191 C CA . VAL A 1 276 ? -3.147 2.175 24.985 1.00 89.88 276 VAL A CA 1
ATOM 2192 C C . VAL A 1 276 ? -2.601 1.493 26.237 1.00 89.88 276 VAL A C 1
ATOM 2194 O O . VAL A 1 276 ? -3.330 1.277 27.201 1.00 89.88 276 VAL A O 1
ATOM 2197 N N . LYS A 1 277 ? -1.321 1.101 26.208 1.00 91.25 277 LYS A N 1
ATOM 2198 C CA . LYS A 1 277 ? -0.746 0.160 27.182 1.00 91.25 277 LYS A CA 1
ATOM 2199 C C . LYS A 1 277 ? -0.809 0.664 28.633 1.00 91.25 277 LYS A C 1
ATOM 2201 O O . LYS A 1 277 ? -1.229 -0.124 29.479 1.00 91.25 277 LYS A O 1
ATOM 2206 N N . PRO A 1 278 ? -0.469 1.933 28.948 1.00 92.06 278 PRO A N 1
ATOM 2207 C CA . PRO A 1 278 ? -0.577 2.438 30.318 1.00 92.06 278 PRO A CA 1
ATOM 2208 C C . PRO A 1 278 ? -2.020 2.421 30.837 1.00 92.06 278 PRO A C 1
ATOM 2210 O O . PRO A 1 278 ? -2.279 1.968 31.953 1.00 92.06 278 PRO A O 1
ATOM 2213 N N . VAL A 1 279 ? -2.976 2.842 30.002 1.00 92.12 279 VAL A N 1
ATOM 2214 C CA . VAL A 1 279 ? -4.403 2.869 30.358 1.00 92.12 279 VAL A CA 1
ATOM 2215 C C . VAL A 1 279 ? -4.960 1.453 30.517 1.00 92.12 279 VAL A C 1
ATOM 2217 O O . VAL A 1 279 ? -5.662 1.171 31.487 1.00 92.12 279 VAL A O 1
ATOM 2220 N N . ALA A 1 280 ? -4.596 0.530 29.627 1.00 92.75 280 ALA A N 1
ATOM 2221 C CA . ALA A 1 280 ? -4.978 -0.874 29.729 1.00 92.75 280 ALA A CA 1
ATOM 2222 C C . ALA A 1 280 ? -4.444 -1.533 31.010 1.00 92.75 280 ALA A C 1
ATOM 2224 O O . ALA A 1 280 ? -5.187 -2.241 31.687 1.00 92.75 280 ALA A O 1
ATOM 2225 N N . ALA A 1 281 ? -3.187 -1.266 31.383 1.00 93.44 281 ALA A N 1
ATOM 2226 C CA . ALA A 1 281 ? -2.591 -1.786 32.613 1.00 93.44 281 ALA A CA 1
ATOM 2227 C C . ALA A 1 281 ? -3.296 -1.245 33.869 1.00 93.44 281 ALA A C 1
ATOM 2229 O O . ALA A 1 281 ? -3.552 -2.001 34.809 1.00 93.44 281 ALA A O 1
ATOM 2230 N N . LEU A 1 282 ? -3.664 0.045 33.869 1.00 93.19 282 LEU A N 1
ATOM 2231 C CA . LEU A 1 282 ? -4.458 0.651 34.940 1.00 93.19 282 LEU A CA 1
ATOM 2232 C C . LEU A 1 282 ? -5.812 -0.056 35.099 1.00 93.19 282 LEU A C 1
ATOM 2234 O O . LEU A 1 282 ? -6.216 -0.351 36.224 1.00 93.19 282 LEU A O 1
ATOM 2238 N N . ILE A 1 283 ? -6.488 -0.337 33.985 1.00 92.62 283 ILE A N 1
ATOM 2239 C CA . ILE A 1 283 ? -7.780 -1.028 33.960 1.00 92.62 283 ILE A CA 1
ATOM 2240 C C . ILE A 1 283 ? -7.645 -2.464 34.462 1.00 92.62 283 ILE A C 1
ATOM 2242 O O . ILE A 1 283 ? -8.368 -2.863 35.375 1.00 92.62 283 ILE A O 1
ATOM 2246 N N . ASN A 1 284 ? -6.713 -3.230 33.899 1.00 93.00 284 ASN A N 1
ATOM 2247 C CA . ASN A 1 284 ? -6.546 -4.644 34.215 1.00 93.00 284 ASN A CA 1
ATOM 2248 C C . ASN A 1 284 ? -6.241 -4.844 35.712 1.00 93.00 284 ASN A C 1
ATOM 2250 O O . ASN A 1 284 ? -6.875 -5.658 36.378 1.00 93.00 284 ASN A O 1
ATOM 2254 N N . LYS A 1 285 ? -5.369 -4.000 36.283 1.00 91.94 285 LYS A N 1
ATOM 2255 C CA . LYS A 1 285 ? -4.971 -4.078 37.696 1.00 91.94 285 LYS A CA 1
ATOM 2256 C C . LYS A 1 285 ? -6.114 -3.831 38.692 1.00 91.94 285 LYS A C 1
ATOM 2258 O O . LYS A 1 285 ? -6.034 -4.309 39.820 1.00 91.94 285 LYS A O 1
ATOM 2263 N N . HIS A 1 286 ? -7.152 -3.081 38.318 1.00 90.88 286 HIS A N 1
ATOM 2264 C CA . HIS A 1 286 ? -8.154 -2.596 39.277 1.00 90.88 286 HIS A CA 1
ATOM 2265 C C . HIS A 1 286 ? -9.607 -2.914 38.910 1.00 90.88 286 HIS A C 1
ATOM 2267 O O . HIS A 1 286 ? -10.528 -2.405 39.555 1.00 90.88 286 HIS A O 1
ATOM 2273 N N . THR A 1 287 ? -9.836 -3.732 37.881 1.00 90.56 287 THR A N 1
ATOM 2274 C CA . THR A 1 287 ? -11.185 -4.131 37.464 1.00 90.56 287 THR A CA 1
ATOM 2275 C C . THR A 1 287 ? -11.306 -5.654 37.350 1.00 90.56 287 THR A C 1
ATOM 2277 O O . THR A 1 287 ? -10.372 -6.304 36.875 1.00 90.56 287 THR A O 1
ATOM 2280 N N . PRO A 1 288 ? -12.444 -6.251 37.749 1.00 88.81 288 PRO A N 1
ATOM 2281 C CA . PRO A 1 288 ? -12.719 -7.676 37.548 1.00 88.81 288 PRO A CA 1
ATOM 2282 C C . PRO A 1 288 ? -12.793 -8.064 36.066 1.00 88.81 288 PRO A C 1
ATOM 2284 O O . PRO A 1 288 ? -13.225 -7.254 35.252 1.00 88.81 288 PRO A O 1
ATOM 2287 N N . ALA A 1 289 ? -12.479 -9.323 35.732 1.00 85.38 289 ALA A N 1
ATOM 2288 C CA . ALA A 1 289 ? -12.487 -9.847 34.356 1.00 85.38 289 ALA A CA 1
ATOM 2289 C C . ALA A 1 289 ? -13.799 -9.636 33.586 1.00 85.38 289 ALA A C 1
ATOM 2291 O O . ALA A 1 289 ? -13.793 -9.327 32.401 1.00 85.38 289 ALA A O 1
ATOM 2292 N N . SER A 1 290 ? -14.935 -9.722 34.274 1.00 83.44 290 SER A N 1
ATOM 2293 C CA . SER A 1 290 ? -16.261 -9.545 33.680 1.00 83.44 290 SER A CA 1
ATOM 2294 C C . SER A 1 290 ? -16.760 -8.093 33.681 1.00 83.44 290 SER A C 1
ATOM 2296 O O . SER A 1 290 ? -17.952 -7.858 33.474 1.00 83.44 290 SER A O 1
ATOM 2298 N N . ALA A 1 291 ? -15.915 -7.113 34.016 1.00 83.69 291 ALA A N 1
ATOM 2299 C CA . ALA A 1 291 ? -16.342 -5.723 34.122 1.00 83.69 291 ALA A CA 1
ATOM 2300 C C . ALA A 1 291 ? -16.516 -5.081 32.738 1.00 83.69 291 ALA A C 1
ATOM 2302 O O . ALA A 1 291 ? -15.577 -5.009 31.946 1.00 83.69 291 ALA A O 1
ATOM 2303 N N . THR A 1 292 ? -17.714 -4.552 32.479 1.00 87.62 292 THR A N 1
ATOM 2304 C CA . THR A 1 292 ? -17.951 -3.599 31.388 1.00 87.62 292 THR A CA 1
ATOM 2305 C C . THR A 1 292 ? -17.615 -2.198 31.879 1.00 87.62 292 THR A C 1
ATOM 2307 O O . THR A 1 292 ? -18.150 -1.746 32.896 1.00 87.62 292 THR A O 1
ATOM 2310 N N . ILE A 1 293 ? -16.739 -1.513 31.154 1.00 90.62 293 ILE A N 1
ATOM 2311 C CA . ILE A 1 293 ? -16.260 -0.176 31.494 1.00 90.62 293 ILE A CA 1
ATOM 2312 C C . ILE A 1 293 ? -16.809 0.795 30.462 1.00 90.62 293 ILE A C 1
ATOM 2314 O O . ILE A 1 293 ? -16.653 0.591 29.262 1.00 90.62 293 ILE A O 1
ATOM 2318 N N . PHE A 1 294 ? -17.430 1.877 30.918 1.00 91.62 294 PHE A N 1
ATOM 2319 C CA . PHE A 1 294 ? -17.845 2.940 30.008 1.00 91.62 294 PHE A CA 1
ATOM 2320 C C . PHE A 1 294 ? -16.800 4.041 29.967 1.00 91.62 294 PHE A C 1
ATOM 2322 O O . PHE A 1 294 ? -16.297 4.461 31.012 1.00 91.62 294 PHE A O 1
ATOM 2329 N N . THR A 1 295 ? -16.484 4.514 28.765 1.00 91.88 295 THR A N 1
ATOM 2330 C CA . THR A 1 295 ? -15.532 5.605 28.566 1.00 91.88 295 THR A CA 1
ATOM 2331 C C . THR A 1 295 ? -16.192 6.844 27.977 1.00 91.88 295 THR A C 1
ATOM 2333 O O . THR A 1 295 ? -17.138 6.734 27.196 1.00 91.88 295 THR A O 1
ATOM 2336 N N . SER A 1 296 ? -15.696 8.024 28.364 1.00 89.88 296 SER A N 1
ATOM 2337 C CA . SER A 1 296 ? -16.057 9.292 27.717 1.00 89.88 296 SER A CA 1
ATOM 2338 C C . SER A 1 296 ? -15.363 9.493 26.369 1.00 89.88 296 SER A C 1
ATOM 2340 O O . SER A 1 296 ? -15.736 10.401 25.629 1.00 89.88 296 SER A O 1
ATOM 2342 N N . TYR A 1 297 ? -14.384 8.650 26.019 1.00 87.44 297 TYR A N 1
ATOM 2343 C CA . TYR A 1 297 ? -13.761 8.686 24.702 1.00 87.44 297 TYR A CA 1
ATOM 2344 C C . TYR A 1 297 ? -14.802 8.345 23.618 1.00 87.44 297 TYR A C 1
ATOM 2346 O O . TYR A 1 297 ? -15.482 7.323 23.742 1.00 87.44 297 TYR A O 1
ATOM 2354 N N . PRO A 1 298 ? -14.952 9.172 22.567 1.00 84.38 298 PRO A N 1
ATOM 2355 C CA . PRO A 1 298 ? -16.056 9.032 21.618 1.00 84.38 298 PRO A CA 1
ATOM 2356 C C . PRO A 1 298 ? -15.908 7.820 20.693 1.00 84.38 298 PRO A C 1
ATOM 2358 O O . PRO A 1 298 ? -16.911 7.247 20.270 1.00 84.38 298 PRO A O 1
ATOM 2361 N N . ASN A 1 299 ? -14.672 7.417 20.389 1.00 84.69 299 ASN A N 1
ATOM 2362 C CA . ASN A 1 299 ? -14.398 6.389 19.391 1.00 84.69 299 ASN A CA 1
ATOM 2363 C C . ASN A 1 299 ? -14.190 5.020 20.041 1.00 84.69 299 ASN A C 1
ATOM 2365 O O . ASN A 1 299 ? -13.550 4.889 21.083 1.00 84.69 299 ASN A O 1
ATOM 2369 N N . TYR A 1 300 ? -14.697 3.968 19.402 1.00 86.69 300 TYR A N 1
ATOM 2370 C CA . TYR A 1 300 ? -14.420 2.606 19.845 1.00 86.69 300 TYR A CA 1
ATOM 2371 C C . TYR A 1 300 ? -12.943 2.268 19.620 1.00 86.69 300 TYR A C 1
ATOM 2373 O O . TYR A 1 300 ? -12.406 2.522 18.542 1.00 86.69 300 TYR A O 1
ATOM 2381 N N . ARG A 1 301 ? -12.288 1.679 20.627 1.00 87.94 301 ARG A N 1
ATOM 2382 C CA . ARG A 1 301 ? -10.846 1.406 20.593 1.00 87.94 301 ARG A CA 1
ATOM 2383 C C . ARG A 1 301 ? -10.544 -0.078 20.842 1.00 87.94 301 ARG A C 1
ATOM 2385 O O . ARG A 1 301 ? -10.306 -0.469 21.986 1.00 87.94 301 ARG A O 1
ATOM 2392 N N . PRO A 1 302 ? -10.510 -0.914 19.785 1.00 88.94 302 PRO A N 1
ATOM 2393 C CA . PRO A 1 302 ? -10.328 -2.363 19.914 1.00 88.94 302 PRO A CA 1
ATOM 2394 C C . PRO A 1 302 ? -9.040 -2.766 20.643 1.00 88.94 302 PRO A C 1
ATOM 2396 O O . PRO A 1 302 ? -9.041 -3.713 21.426 1.00 88.94 302 PRO A O 1
ATOM 2399 N N . SER A 1 303 ? -7.949 -2.027 20.423 1.00 89.75 303 SER A N 1
ATOM 2400 C CA . SER A 1 303 ? -6.656 -2.271 21.072 1.00 89.75 303 SER A CA 1
ATOM 2401 C C . SER A 1 303 ? -6.740 -2.139 22.595 1.00 89.75 303 SER A C 1
ATOM 2403 O O . SER A 1 303 ? -6.115 -2.918 23.312 1.00 89.75 303 SER A O 1
ATOM 2405 N N . LEU A 1 304 ? -7.545 -1.204 23.106 1.00 90.81 304 LEU A N 1
ATOM 2406 C CA . LEU A 1 304 ? -7.739 -1.022 24.541 1.00 90.81 304 LEU A CA 1
ATOM 2407 C C . LEU A 1 304 ? -8.508 -2.194 25.156 1.00 90.81 304 LEU A C 1
ATOM 2409 O O . LEU A 1 304 ? -8.111 -2.676 26.217 1.00 90.81 304 LEU A O 1
ATOM 2413 N N . ASN A 1 305 ? -9.531 -2.707 24.469 1.00 91.75 305 ASN A N 1
ATOM 2414 C CA . ASN A 1 305 ? -10.259 -3.905 24.905 1.00 91.75 305 ASN A CA 1
ATOM 2415 C C . ASN A 1 305 ? -9.328 -5.117 24.952 1.00 91.75 305 ASN A C 1
ATOM 2417 O O . ASN A 1 305 ? -9.284 -5.826 25.952 1.00 91.75 305 ASN A O 1
ATOM 2421 N N . PHE A 1 306 ? -8.516 -5.292 23.907 1.00 91.62 306 PHE A N 1
ATOM 2422 C CA . PHE A 1 306 ? -7.557 -6.388 23.813 1.00 91.62 306 PHE A CA 1
ATOM 2423 C C . PHE A 1 306 ? -6.503 -6.354 24.932 1.00 91.62 306 PHE A C 1
ATOM 2425 O O . PHE A 1 306 ? -6.323 -7.341 25.633 1.00 91.62 306 PHE A O 1
ATOM 2432 N N . TYR A 1 307 ? -5.823 -5.219 25.144 1.00 92.12 307 TYR A N 1
ATOM 2433 C CA . TYR A 1 307 ? -4.759 -5.131 26.156 1.00 92.12 307 TYR A CA 1
ATOM 2434 C C . TYR A 1 307 ? -5.273 -5.098 27.599 1.00 92.12 307 TYR A C 1
ATOM 2436 O O . TYR A 1 307 ? -4.526 -5.436 28.518 1.00 92.12 307 TYR A O 1
ATOM 2444 N N . SER A 1 308 ? -6.509 -4.644 27.823 1.00 91.69 308 SER A N 1
ATOM 2445 C CA . SER A 1 308 ? -7.106 -4.644 29.163 1.00 91.69 308 SER A CA 1
ATOM 2446 C C . SER A 1 308 ? -7.794 -5.961 29.510 1.00 91.69 308 SER A C 1
ATOM 2448 O O . SER A 1 308 ? -8.033 -6.201 30.691 1.00 91.69 308 SER A O 1
ATOM 2450 N N . ASP A 1 309 ? -8.093 -6.795 28.507 1.00 91.06 309 ASP A N 1
ATOM 2451 C CA . ASP A 1 309 ? -8.957 -7.971 28.624 1.00 91.06 309 ASP A CA 1
ATOM 2452 C C . ASP A 1 309 ? -10.331 -7.612 29.228 1.00 91.06 309 ASP A C 1
ATOM 2454 O O . ASP A 1 309 ? -10.880 -8.312 30.077 1.00 91.06 309 ASP A O 1
ATOM 2458 N N . ARG A 1 310 ? -10.863 -6.437 28.861 1.00 90.69 310 ARG A N 1
ATOM 2459 C CA . ARG A 1 310 ? -12.162 -5.914 29.319 1.00 90.69 310 ARG A CA 1
ATOM 2460 C C . ARG A 1 310 ? -12.971 -5.388 28.143 1.00 90.69 310 ARG A C 1
ATOM 2462 O O . ARG A 1 310 ? -12.425 -4.953 27.131 1.00 90.69 310 ARG A O 1
ATOM 2469 N N . SER A 1 311 ? -14.291 -5.360 28.310 1.00 91.12 311 SER A N 1
ATOM 2470 C CA . SER A 1 311 ? -15.172 -4.680 27.361 1.00 91.12 311 SER A CA 1
ATOM 2471 C C . SER A 1 311 ? -15.271 -3.203 27.726 1.00 91.12 311 SER A C 1
ATOM 2473 O O . SER A 1 311 ? -15.831 -2.857 28.773 1.00 91.12 311 SER A O 1
ATOM 2475 N N . ILE A 1 312 ? -14.698 -2.339 26.885 1.00 91.56 312 ILE A N 1
ATOM 2476 C CA . ILE A 1 312 ? -14.759 -0.888 27.049 1.00 91.56 312 ILE A CA 1
ATOM 2477 C C . ILE A 1 312 ? -15.632 -0.315 25.939 1.00 91.56 312 ILE A C 1
ATOM 2479 O O . ILE A 1 312 ? -15.351 -0.477 24.750 1.00 91.56 312 ILE A O 1
ATOM 2483 N N . GLU A 1 313 ? -16.707 0.352 26.344 1.00 91.56 313 GLU A N 1
ATOM 2484 C CA . GLU A 1 313 ? -17.700 0.919 25.439 1.00 91.56 313 GLU A CA 1
ATOM 2485 C C . GLU A 1 313 ? -17.723 2.450 25.544 1.00 91.56 313 GLU A C 1
ATOM 2487 O O . GLU A 1 313 ? -17.885 2.991 26.646 1.00 91.56 313 GLU A O 1
ATOM 2492 N N . PRO A 1 314 ? -17.634 3.170 24.413 1.00 91.12 314 PRO A N 1
ATOM 2493 C CA . PRO A 1 314 ? -17.963 4.586 24.360 1.00 91.12 314 PRO A CA 1
ATOM 2494 C C . PRO A 1 314 ? -19.387 4.836 24.859 1.00 91.12 314 PRO A C 1
ATOM 2496 O O . PRO A 1 314 ? -20.340 4.136 24.493 1.00 91.12 314 PRO A O 1
ATOM 2499 N N . ALA A 1 315 ? -19.554 5.847 25.705 1.00 89.44 315 ALA A N 1
ATOM 2500 C CA . ALA A 1 315 ? -20.861 6.238 26.205 1.00 89.44 315 ALA A CA 1
ATOM 2501 C C . ALA A 1 315 ? -21.001 7.753 26.295 1.00 89.44 315 ALA A C 1
ATOM 2503 O O . ALA A 1 315 ? -20.115 8.460 26.765 1.00 89.44 315 ALA A O 1
ATOM 2504 N N . SER A 1 316 ? -22.180 8.246 25.914 1.00 87.25 316 SER A N 1
ATOM 2505 C CA . SER A 1 316 ? -22.540 9.640 26.148 1.00 87.25 316 SER A CA 1
ATOM 2506 C C . SER A 1 316 ? -22.634 9.931 27.647 1.00 87.25 316 SER A C 1
ATOM 2508 O O . SER A 1 316 ? -22.983 9.057 28.448 1.00 87.25 316 SER A O 1
ATOM 2510 N N . ALA A 1 317 ? -22.416 11.189 28.029 1.00 84.19 317 ALA A N 1
ATOM 2511 C CA . ALA A 1 317 ? -22.542 11.643 29.415 1.00 84.19 317 ALA A CA 1
ATOM 2512 C C . ALA A 1 317 ? -23.878 11.219 30.062 1.00 84.19 317 ALA A C 1
ATOM 2514 O O . ALA A 1 317 ? -23.919 10.812 31.224 1.00 84.19 317 ALA A O 1
ATOM 2515 N N . GLN A 1 318 ? -24.977 11.231 29.297 1.00 84.44 318 GLN A N 1
ATOM 2516 C CA . GLN A 1 318 ? -26.289 10.798 29.779 1.00 84.44 318 GLN A CA 1
ATOM 2517 C C . GLN A 1 318 ? -26.346 9.285 30.055 1.00 84.44 318 GLN A C 1
ATOM 2519 O O . GLN A 1 318 ? -26.891 8.872 31.082 1.00 84.44 318 GLN A O 1
ATOM 2524 N N . LYS A 1 319 ? -25.766 8.453 29.176 1.00 85.19 319 LYS A N 1
ATOM 2525 C CA . LYS A 1 319 ? -25.664 6.996 29.380 1.00 85.19 319 LYS A CA 1
ATOM 2526 C C . LYS A 1 319 ? -24.783 6.686 30.594 1.00 85.19 319 LYS A C 1
ATOM 2528 O O . LYS A 1 319 ? -25.171 5.855 31.412 1.00 85.19 319 LYS A O 1
ATOM 2533 N N . ILE A 1 320 ? -23.674 7.410 30.765 1.00 86.25 320 ILE A N 1
ATOM 2534 C CA . ILE A 1 320 ? -22.773 7.287 31.921 1.00 86.25 320 ILE A CA 1
ATOM 2535 C C . ILE A 1 320 ? -23.510 7.598 33.233 1.00 86.25 320 ILE A C 1
ATOM 2537 O O . ILE A 1 320 ? -23.457 6.792 34.162 1.00 86.25 320 ILE A O 1
ATOM 2541 N N . ARG A 1 321 ? -24.267 8.705 33.304 1.00 84.81 321 ARG A N 1
ATOM 2542 C CA . ARG A 1 321 ? -25.064 9.059 34.497 1.00 84.81 321 ARG A CA 1
ATOM 2543 C C . ARG A 1 321 ? -26.099 7.989 34.846 1.00 84.81 321 ARG A C 1
ATOM 2545 O O . ARG A 1 321 ? -26.200 7.590 36.002 1.00 84.81 321 ARG A O 1
ATOM 2552 N N . ARG A 1 322 ? -26.833 7.481 33.849 1.00 85.31 322 ARG A N 1
ATOM 2553 C CA . ARG A 1 322 ? -27.808 6.391 34.049 1.00 85.31 322 ARG A CA 1
ATOM 2554 C C . ARG A 1 322 ? -27.136 5.105 34.527 1.00 85.31 322 ARG A C 1
ATOM 2556 O O . ARG A 1 322 ? -27.697 4.390 35.352 1.00 85.31 322 ARG A O 1
ATOM 2563 N N . TRP A 1 323 ? -25.945 4.800 34.016 1.00 83.25 323 TRP A N 1
ATOM 2564 C CA . TRP A 1 323 ? -25.195 3.617 34.428 1.00 83.25 323 TRP A CA 1
ATOM 2565 C C . TRP A 1 323 ? -24.683 3.725 35.866 1.00 83.25 323 TRP A C 1
ATOM 2567 O O . TRP A 1 323 ? -24.778 2.761 36.620 1.00 83.25 323 TRP A O 1
ATOM 2577 N N . TRP A 1 324 ? -24.215 4.907 36.273 1.00 85.31 324 TRP A N 1
ATOM 2578 C CA . TRP A 1 324 ? -23.726 5.171 37.630 1.00 85.31 324 TRP A CA 1
ATOM 2579 C C . TRP A 1 324 ? -24.771 4.893 38.724 1.00 85.31 324 TRP A C 1
ATOM 2581 O O . TRP A 1 324 ? -24.431 4.462 39.828 1.00 85.31 324 TRP A O 1
ATOM 2591 N N . GLN A 1 325 ? -26.052 5.095 38.402 1.00 84.00 325 GLN A N 1
ATOM 2592 C CA . GLN A 1 325 ? -27.183 4.876 39.309 1.00 84.00 325 GLN A CA 1
ATOM 2593 C C . GLN A 1 325 ? -27.566 3.395 39.479 1.00 84.00 325 GLN A C 1
ATOM 2595 O O . GLN A 1 325 ? -28.365 3.068 40.354 1.00 84.00 325 GLN A O 1
ATOM 2600 N N . ARG A 1 326 ? -27.019 2.472 38.674 1.00 82.94 326 ARG A N 1
ATOM 2601 C CA . ARG A 1 326 ? -27.374 1.045 38.757 1.00 82.94 326 ARG A CA 1
ATOM 2602 C C . ARG A 1 326 ? -26.804 0.369 40.013 1.00 82.94 326 ARG A C 1
ATOM 2604 O O . ARG A 1 326 ? -25.765 0.784 40.524 1.00 82.94 326 ARG A O 1
ATOM 2611 N N . PRO A 1 327 ? -27.434 -0.714 40.507 1.00 73.56 327 PRO A N 1
ATOM 2612 C CA . PRO A 1 327 ? -26.985 -1.396 41.721 1.00 73.56 327 PRO A CA 1
ATOM 2613 C C . PRO A 1 327 ? -25.622 -2.088 41.563 1.00 73.56 327 PRO A C 1
ATOM 2615 O O . PRO A 1 327 ? -24.833 -2.081 42.504 1.00 73.56 327 PRO A O 1
ATOM 2618 N N . LYS A 1 328 ? -25.293 -2.612 40.372 1.00 80.31 328 LYS A N 1
ATOM 2619 C CA . LYS A 1 328 ? -23.965 -3.191 40.093 1.00 80.31 328 LYS A CA 1
ATOM 2620 C C . LYS A 1 328 ? -22.864 -2.134 40.212 1.00 80.31 328 LYS A C 1
ATOM 2622 O O . LYS A 1 328 ? -23.074 -0.989 39.826 1.00 80.31 328 LYS A O 1
ATOM 2627 N N . GLN A 1 329 ? -21.694 -2.535 40.712 1.00 82.44 329 GLN A N 1
ATOM 2628 C CA . GLN A 1 329 ? -20.537 -1.653 40.859 1.00 82.44 329 GLN A CA 1
ATOM 2629 C C . GLN A 1 329 ? -20.087 -1.123 39.485 1.00 82.44 329 GLN A C 1
ATOM 2631 O O . GLN A 1 329 ? -19.691 -1.920 38.631 1.00 82.44 329 GLN A O 1
ATOM 2636 N N . PRO A 1 330 ? -20.172 0.198 39.236 1.00 86.38 330 PRO A N 1
ATOM 2637 C CA . PRO A 1 330 ? -19.778 0.763 37.957 1.00 86.38 330 PRO A CA 1
ATOM 2638 C C . PRO A 1 330 ? -18.266 1.011 37.920 1.00 86.38 330 PRO A C 1
ATOM 2640 O O . PRO A 1 330 ? -17.668 1.438 38.910 1.00 86.38 330 PRO A O 1
ATOM 2643 N N . TYR A 1 331 ? -17.672 0.802 36.749 1.00 90.06 331 TYR A N 1
ATOM 2644 C CA . TYR A 1 331 ? -16.321 1.242 36.417 1.00 90.06 331 TYR A CA 1
ATOM 2645 C C . TYR A 1 331 ? -16.411 2.183 35.219 1.00 90.06 331 TYR A C 1
ATOM 2647 O O . TYR A 1 331 ? -17.035 1.844 34.211 1.00 90.06 331 TYR A O 1
ATOM 2655 N N . LEU A 1 332 ? -15.828 3.374 35.341 1.00 91.44 332 LEU A N 1
ATOM 2656 C CA . LEU A 1 332 ? -15.829 4.382 34.283 1.00 91.44 332 LEU A CA 1
ATOM 2657 C C . LEU A 1 332 ? -14.406 4.863 34.011 1.00 91.44 332 LEU A C 1
ATOM 2659 O O . LEU A 1 332 ? -13.647 5.101 34.950 1.00 91.44 332 LEU A O 1
ATOM 2663 N N . LEU A 1 333 ? -14.074 5.047 32.737 1.00 91.81 333 LEU A N 1
ATOM 2664 C CA . LEU A 1 333 ? -12.816 5.628 32.280 1.00 91.81 333 LEU A CA 1
ATOM 2665 C C . LEU A 1 333 ? -13.087 7.009 31.679 1.00 91.81 333 LEU A C 1
ATOM 2667 O O . LEU A 1 333 ? -13.565 7.114 30.549 1.00 91.81 333 LEU A O 1
ATOM 2671 N N . LEU A 1 334 ? -12.788 8.064 32.429 1.00 91.38 334 LEU A N 1
ATOM 2672 C CA . LEU A 1 334 ? -13.151 9.432 32.064 1.00 91.38 334 LEU A CA 1
ATOM 2673 C C . LEU A 1 334 ? -11.918 10.304 31.854 1.00 91.38 334 LEU A C 1
ATOM 2675 O O . LEU A 1 334 ? -10.943 10.204 32.603 1.00 91.38 334 LEU A O 1
ATOM 2679 N N . ASP A 1 335 ? -11.985 11.187 30.864 1.00 90.25 335 ASP A N 1
ATOM 2680 C CA . ASP A 1 335 ? -11.055 12.303 30.744 1.00 90.25 335 ASP A CA 1
ATOM 2681 C C . ASP A 1 335 ? -11.290 13.323 31.874 1.00 90.25 335 ASP A C 1
ATOM 2683 O O . ASP A 1 335 ? -12.308 13.316 32.580 1.00 90.25 335 ASP A O 1
ATOM 2687 N N . SER A 1 336 ? -10.315 14.205 32.067 1.00 85.44 336 SER A N 1
ATOM 2688 C CA . SER A 1 336 ? -10.317 15.145 33.188 1.00 85.44 336 SER A CA 1
ATOM 2689 C C . SER A 1 336 ? -11.417 16.212 33.103 1.00 85.44 336 SER A C 1
ATOM 2691 O O . SER A 1 336 ? -11.853 16.701 34.146 1.00 85.44 336 SER A O 1
ATOM 2693 N N . GLU A 1 337 ? -11.881 16.578 31.907 1.00 85.88 337 GLU A N 1
ATOM 2694 C CA . GLU A 1 337 ? -12.946 17.571 31.724 1.00 85.88 337 GLU A CA 1
ATOM 2695 C C . GLU A 1 337 ? -14.318 16.948 31.985 1.00 85.88 337 GLU A C 1
ATOM 2697 O O . GLU A 1 337 ? -15.115 17.485 32.761 1.00 85.88 337 GLU A O 1
ATOM 2702 N N . THR A 1 338 ? -14.564 15.761 31.428 1.00 85.38 338 THR A N 1
ATOM 2703 C CA . THR A 1 338 ? -15.806 15.012 31.634 1.00 85.38 338 THR A CA 1
ATOM 2704 C C . THR A 1 338 ? -15.979 14.593 33.091 1.00 85.38 338 THR A C 1
ATOM 2706 O O . THR A 1 338 ? -17.086 14.644 33.629 1.00 85.38 338 THR A O 1
ATOM 2709 N N . LEU A 1 339 ? -14.892 14.226 33.777 1.00 85.56 339 LEU A N 1
ATOM 2710 C CA . LEU A 1 339 ? -14.945 13.918 35.205 1.00 85.56 339 LEU A CA 1
ATOM 2711 C C . LEU A 1 339 ? -15.427 15.124 36.031 1.00 85.56 339 LEU A C 1
ATOM 2713 O O . LEU A 1 339 ? -16.244 14.954 36.937 1.00 85.56 339 LEU A O 1
ATOM 2717 N N . LYS A 1 340 ? -14.956 16.336 35.704 1.00 84.81 340 LYS A N 1
ATOM 2718 C CA . LYS A 1 340 ? -15.377 17.576 36.377 1.00 84.81 340 LYS A CA 1
ATOM 2719 C C . LYS A 1 340 ? -16.830 17.931 36.057 1.00 84.81 340 LYS A C 1
ATOM 2721 O O . LYS A 1 340 ? -17.568 18.314 36.959 1.00 84.81 340 LYS A O 1
ATOM 2726 N N . SER A 1 341 ? -17.257 17.782 34.802 1.00 86.06 341 SER A N 1
ATOM 2727 C CA . SER A 1 341 ? -18.612 18.157 34.369 1.00 86.06 341 SER A CA 1
ATOM 2728 C C . SER A 1 341 ? -19.703 17.198 34.860 1.00 86.06 341 SER A C 1
ATOM 2730 O O . SER A 1 341 ? -20.852 17.597 35.069 1.00 86.06 341 SER A O 1
ATOM 2732 N N . LEU A 1 342 ? -19.369 15.920 35.060 1.00 83.12 342 LEU A N 1
ATOM 2733 C CA . LEU A 1 342 ? -20.331 14.922 35.519 1.00 83.12 342 LEU A CA 1
ATOM 2734 C C . LEU A 1 342 ? -20.654 15.024 37.015 1.00 83.12 342 LEU A C 1
ATOM 2736 O O . LEU A 1 342 ? -21.745 14.589 37.377 1.00 83.12 342 LEU A O 1
ATOM 2740 N N . ASN A 1 343 ? -19.751 15.585 37.832 1.00 80.56 343 ASN A N 1
ATOM 2741 C CA . ASN A 1 343 ? -19.870 15.757 39.289 1.00 80.56 343 ASN A CA 1
ATOM 2742 C C . ASN A 1 343 ? -20.552 14.562 39.989 1.00 80.56 343 ASN A C 1
ATOM 2744 O O . ASN A 1 343 ? -21.627 14.681 40.572 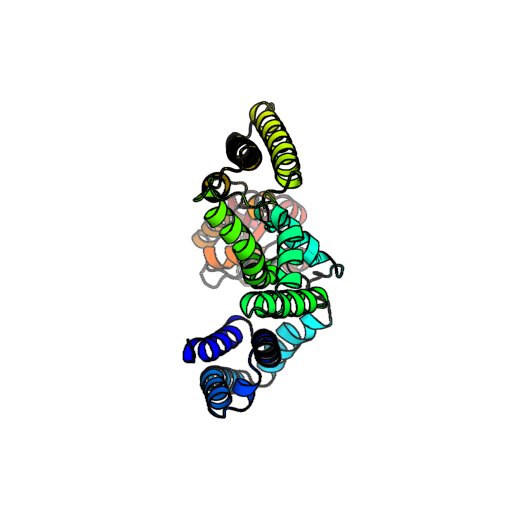1.00 80.56 343 ASN A O 1
ATOM 2748 N N . LEU A 1 344 ? -19.963 13.372 39.832 1.00 81.88 344 LEU A N 1
ATOM 2749 C CA . LEU A 1 344 ? -20.563 12.118 40.289 1.00 81.88 344 LEU A CA 1
ATOM 2750 C C . LEU A 1 344 ? -20.428 11.952 41.808 1.00 81.88 344 LEU A C 1
ATOM 2752 O O . LEU A 1 344 ? -19.322 11.793 42.333 1.00 81.88 344 LEU A O 1
ATOM 2756 N N . ASP A 1 345 ? -21.563 11.884 42.501 1.00 77.06 345 ASP A N 1
ATOM 2757 C CA . ASP A 1 345 ? -21.603 11.596 43.933 1.00 77.06 345 ASP A CA 1
ATOM 2758 C C . ASP A 1 345 ? -20.992 10.225 44.251 1.00 77.06 345 ASP A C 1
ATOM 2760 O O . ASP A 1 345 ? -21.204 9.232 43.542 1.00 77.06 345 ASP A O 1
ATOM 2764 N N . ARG A 1 346 ? -20.240 10.164 45.358 1.00 80.69 346 ARG A N 1
ATOM 2765 C CA . ARG A 1 346 ? -19.534 8.961 45.846 1.00 80.69 346 ARG A CA 1
ATOM 2766 C C . ARG A 1 346 ? -18.531 8.361 44.847 1.00 80.69 346 ARG A C 1
ATOM 2768 O O . ARG A 1 346 ? -18.220 7.172 44.939 1.00 80.69 346 ARG A O 1
ATOM 2775 N N . ALA A 1 347 ? -17.987 9.155 43.926 1.00 84.44 347 ALA A N 1
ATOM 2776 C CA . ALA A 1 347 ? -16.902 8.705 43.060 1.00 84.44 347 ALA A CA 1
ATOM 2777 C C . ALA A 1 347 ? -15.608 8.454 43.858 1.00 84.44 347 ALA A C 1
ATOM 2779 O O . ALA A 1 347 ? -15.115 9.308 44.597 1.00 84.44 347 ALA A O 1
ATOM 2780 N N . GLN A 1 348 ? -15.049 7.257 43.699 1.00 87.38 348 GLN A N 1
ATOM 2781 C CA . GLN A 1 348 ? -13.721 6.871 44.148 1.00 87.38 348 GLN A CA 1
ATOM 2782 C C . GLN A 1 348 ? -12.790 6.826 42.944 1.00 87.38 348 GLN A C 1
ATOM 2784 O O . GLN A 1 348 ? -12.985 6.045 42.011 1.00 87.38 348 GLN A O 1
ATOM 2789 N N . LYS A 1 349 ? -11.746 7.647 42.993 1.00 89.56 349 LYS A N 1
ATOM 2790 C CA . LYS A 1 349 ? -10.661 7.607 42.023 1.00 89.56 349 LYS A CA 1
ATOM 2791 C C . LYS A 1 349 ? -9.759 6.411 42.320 1.00 89.56 349 LYS A C 1
ATOM 2793 O O . LYS A 1 349 ? -9.197 6.331 43.407 1.00 89.56 349 LYS A O 1
ATOM 2798 N N . ILE A 1 350 ? -9.641 5.497 41.360 1.00 89.06 350 ILE A N 1
ATOM 2799 C CA . ILE A 1 350 ? -8.772 4.318 41.459 1.00 89.06 350 ILE A CA 1
ATOM 2800 C C . ILE A 1 350 ? -7.350 4.679 41.020 1.00 89.06 350 ILE A C 1
ATOM 2802 O O . ILE A 1 350 ? -6.380 4.346 41.690 1.00 89.06 350 ILE A O 1
ATOM 2806 N N . GLY A 1 351 ? -7.226 5.397 39.903 1.00 89.75 351 GLY A N 1
ATOM 2807 C CA . GLY A 1 351 ? -5.946 5.878 39.399 1.00 89.75 351 GLY A CA 1
ATOM 2808 C C . GLY A 1 351 ? -6.107 6.719 38.139 1.00 89.75 351 GLY A C 1
ATOM 2809 O O . GLY A 1 351 ? -7.195 6.784 37.560 1.00 89.75 351 GLY A O 1
ATOM 2810 N N . SER A 1 352 ? -5.022 7.374 37.732 1.00 89.88 352 SER A N 1
ATOM 2811 C CA . SER A 1 352 ? -4.959 8.152 36.493 1.00 89.88 352 SER A CA 1
ATOM 2812 C C . SER A 1 352 ? -3.669 7.880 35.740 1.00 89.88 352 SER A C 1
ATOM 2814 O O . SER A 1 352 ? -2.626 7.677 36.354 1.00 89.88 352 SER A O 1
ATOM 2816 N N . THR A 1 353 ? -3.741 7.928 34.416 1.00 90.00 353 THR A N 1
ATOM 2817 C CA . THR A 1 353 ? -2.586 7.861 33.517 1.00 90.00 353 THR A CA 1
ATOM 2818 C C . THR A 1 353 ? -2.962 8.511 32.185 1.00 90.00 353 THR A C 1
ATOM 2820 O O . THR A 1 353 ? -4.120 8.425 31.780 1.00 90.00 353 THR A O 1
ATOM 2823 N N . GLU A 1 354 ? -2.024 9.201 31.530 1.00 86.12 354 GLU A N 1
ATOM 2824 C CA . GLU A 1 354 ? -2.213 9.751 30.172 1.00 86.12 354 GLU A CA 1
ATOM 2825 C C . GLU A 1 354 ? -3.458 10.649 30.005 1.00 86.12 354 GLU A C 1
ATOM 2827 O O . GLU A 1 354 ? -4.132 10.625 28.979 1.00 86.12 354 GLU A O 1
ATOM 2832 N N . GLY A 1 355 ? -3.820 11.406 31.049 1.00 85.19 355 GLY A N 1
ATOM 2833 C CA . GLY A 1 355 ? -5.005 12.279 31.055 1.00 85.19 355 GLY A CA 1
ATOM 2834 C C . GLY A 1 355 ? -6.342 11.578 31.346 1.00 85.19 355 GLY A C 1
ATOM 2835 O O . GLY A 1 355 ? -7.356 12.257 31.528 1.00 85.19 355 GLY A O 1
ATOM 2836 N N . TRP A 1 356 ? -6.341 10.248 31.478 1.00 90.00 356 TRP A N 1
ATOM 2837 C CA . TRP A 1 356 ? -7.514 9.431 31.791 1.00 90.00 356 TRP A CA 1
ATOM 2838 C C . TRP A 1 356 ? -7.549 9.022 33.252 1.00 90.00 356 TRP A C 1
ATOM 2840 O O . TRP A 1 356 ? -6.521 8.765 33.877 1.00 90.00 356 TRP A O 1
ATOM 2850 N N . THR A 1 357 ? -8.756 8.935 33.800 1.00 91.69 357 THR A N 1
ATOM 2851 C CA . THR A 1 357 ? -9.000 8.558 35.189 1.00 91.69 357 THR A CA 1
ATOM 2852 C C . THR A 1 357 ? -9.998 7.416 35.258 1.00 91.69 357 THR A C 1
ATOM 2854 O O . THR A 1 357 ? -11.124 7.528 34.776 1.00 91.69 357 THR A O 1
ATOM 2857 N N . LEU A 1 358 ? -9.586 6.325 35.902 1.00 91.94 358 LEU A N 1
ATOM 2858 C CA . LEU A 1 358 ? -10.466 5.214 36.228 1.00 91.94 358 LEU A CA 1
ATOM 2859 C C . LEU A 1 358 ? -11.156 5.505 37.562 1.00 91.94 358 LEU A C 1
ATOM 2861 O O . LEU A 1 358 ? -10.494 5.742 38.580 1.00 91.94 358 LEU A O 1
ATOM 2865 N N . ILE A 1 359 ? -12.485 5.474 37.559 1.00 92.12 359 ILE A N 1
ATOM 2866 C CA . ILE A 1 359 ? -13.302 5.689 38.752 1.00 92.12 359 ILE A CA 1
ATOM 2867 C C . ILE A 1 359 ? -14.258 4.524 38.994 1.00 92.12 359 ILE A C 1
ATOM 2869 O O . ILE A 1 359 ? -14.719 3.858 38.064 1.00 92.12 359 ILE A O 1
ATOM 2873 N N . THR A 1 360 ? -14.593 4.317 40.263 1.00 90.81 360 THR A N 1
ATOM 2874 C CA . THR A 1 360 ? -15.673 3.428 40.699 1.00 90.81 360 THR A CA 1
ATOM 2875 C C . THR A 1 360 ? -16.497 4.094 41.793 1.00 90.81 360 THR A C 1
ATOM 2877 O O . THR A 1 360 ? -16.128 5.151 42.302 1.00 90.81 360 THR A O 1
ATOM 2880 N N . ARG A 1 361 ? -17.635 3.509 42.151 1.00 88.19 361 ARG A N 1
ATOM 2881 C CA . ARG A 1 361 ? -18.469 4.005 43.247 1.00 88.19 361 ARG A CA 1
ATOM 2882 C C . ARG A 1 361 ? -17.920 3.494 44.579 1.00 88.19 361 ARG A C 1
ATOM 2884 O O . ARG A 1 361 ? -17.663 2.297 44.696 1.00 88.19 361 ARG A O 1
ATOM 2891 N N . LYS A 1 362 ? -17.770 4.379 45.575 1.00 81.44 362 LYS A N 1
ATOM 2892 C CA . LYS A 1 362 ? -17.392 3.980 46.942 1.00 81.44 362 LYS A CA 1
ATOM 2893 C C . LYS A 1 362 ? -18.379 2.924 47.472 1.00 81.44 362 LYS A C 1
ATOM 2895 O O . LYS A 1 362 ? -19.586 3.104 47.263 1.00 81.44 362 LYS A O 1
ATOM 2900 N N . PRO A 1 363 ? -17.905 1.854 48.137 1.00 71.00 363 PRO A N 1
ATOM 2901 C CA . PRO A 1 363 ? -18.791 0.951 48.864 1.00 71.00 363 PRO A CA 1
ATOM 2902 C C . PRO A 1 363 ? -19.582 1.748 49.914 1.00 71.00 363 PRO A C 1
ATOM 2904 O O . PRO A 1 363 ? -19.072 2.736 50.448 1.00 71.00 363 PRO A O 1
ATOM 2907 N N . ALA A 1 364 ? -20.857 1.385 50.082 1.00 61.56 364 ALA A N 1
ATOM 2908 C CA . ALA A 1 364 ? -21.798 2.074 50.964 1.00 61.56 364 ALA A CA 1
ATOM 2909 C C . ALA A 1 364 ? -21.460 1.871 52.440 1.00 61.56 364 ALA A C 1
ATOM 2911 O O . ALA A 1 364 ? -20.945 0.777 52.767 1.00 61.56 364 ALA A O 1
#

Foldseek 3Di:
DLLCLQLVLLVCCVPQHNQVSVLVVVLVQQLCVLQPVVVVVDVVSVVSNVVSCVVVVVVVVVCCVVPNPVCCCVRVPVRPVCQQPAADPPQFDALCPLVVLCVVVVPPLVLLQVVLLVVLVVVCNDSLSSSLCSQLVSQSNSQSNGRHHDSCSCVSNVVSSCSSSVVLLVVLLVCLVPVPDPDPDLSQDPSLLVVLQVLLVVLQVVLCCQCPPPPHDNLSSVLSNLSSVLSNVLSVCSVVSHSCNVVSNVVSVVVSVVSCVVDCNVVVCVVVDFDQQVVLVLLLVPDDLAAEEEECPQDDDVSNCVSNNHHYYYDDLVRVLVVLPDPDKYKYKYAPVSCVVSVDPQWDFSDDDRRITIIIHDDD